Protein AF-A0A7W0VY76-F1 (afdb_monomer)

Foldseek 3Di:
DPQLLVVLLVVVLVLLVVLLVLQQAFQFFFDFPNRGPFTDGLCCLQVLNQTDDVLVVVVVVVVVVVVPPPPPDDDDDDDPDPDPNVVVVVLRDGNPNDVLSVVLSVLSVVLSVLSNDSDLVSLVSNLVSLVVSVVSLVVVCVVVVVVVVVSVVVVCVVVVPDDPDPSPRPRVRNCSSVSSNVSSVVSNVSSVVSNPDDPPPPPPPDPPDPPDDDDDD

Structure (mmCIF, N/CA/C/O backbone):
data_AF-A0A7W0VY76-F1
#
_entry.id   AF-A0A7W0VY76-F1
#
loop_
_atom_site.group_PDB
_atom_site.id
_atom_site.type_symbol
_atom_site.label_atom_id
_atom_site.label_alt_id
_atom_site.label_comp_id
_atom_site.label_asym_id
_atom_site.label_entity_id
_atom_site.label_seq_id
_atom_site.pdbx_PDB_ins_code
_atom_site.Cartn_x
_atom_site.Cartn_y
_atom_site.Cartn_z
_atom_site.occupancy
_atom_site.B_iso_or_equiv
_atom_site.auth_seq_id
_atom_site.auth_comp_id
_atom_site.auth_asym_id
_atom_site.auth_atom_id
_atom_site.pdbx_PDB_model_num
ATOM 1 N N . MET A 1 1 ? -21.154 14.130 22.974 1.00 51.06 1 MET A N 1
ATOM 2 C CA . MET A 1 1 ? -19.875 13.976 22.244 1.00 51.06 1 MET A CA 1
ATOM 3 C C . MET A 1 1 ? -19.826 12.573 21.661 1.00 51.06 1 MET A C 1
ATOM 5 O O . MET A 1 1 ? -19.990 11.621 22.413 1.00 51.06 1 MET A O 1
ATOM 9 N N . ALA A 1 2 ? -19.689 12.414 20.343 1.00 56.78 2 ALA A N 1
ATOM 10 C CA . ALA A 1 2 ? -19.542 11.078 19.766 1.00 56.78 2 ALA A CA 1
ATOM 11 C C . ALA A 1 2 ? -18.239 10.449 20.285 1.00 56.78 2 ALA A C 1
ATOM 13 O O . ALA A 1 2 ? -17.185 11.079 20.212 1.00 56.78 2 ALA A O 1
ATOM 14 N N . SER A 1 3 ? -18.313 9.229 20.825 1.00 75.56 3 SER A N 1
ATOM 15 C CA . SER A 1 3 ? -17.123 8.480 21.241 1.00 75.56 3 SER A CA 1
ATOM 16 C C . SER A 1 3 ? -16.139 8.415 20.068 1.00 75.56 3 SER A C 1
ATOM 18 O O . SER A 1 3 ? -16.520 8.019 18.962 1.00 75.56 3 SER A O 1
ATOM 20 N N . LYS A 1 4 ? -14.879 8.809 20.286 1.00 78.88 4 LYS A N 1
ATOM 21 C CA . LYS A 1 4 ? -13.835 8.816 19.245 1.00 78.88 4 LYS A CA 1
ATOM 22 C C . LYS A 1 4 ? -13.648 7.429 18.621 1.00 78.88 4 LYS A C 1
ATOM 24 O O . LYS A 1 4 ? -13.365 7.339 17.430 1.00 78.88 4 LYS A O 1
ATOM 29 N N . ARG A 1 5 ? -13.941 6.353 19.365 1.00 75.81 5 ARG A N 1
ATOM 30 C CA . ARG A 1 5 ? -14.020 4.978 18.838 1.00 75.81 5 ARG A CA 1
ATOM 31 C C . ARG A 1 5 ? -15.075 4.820 17.739 1.00 75.81 5 ARG A C 1
ATOM 33 O O . ARG A 1 5 ? -14.790 4.212 16.713 1.00 75.81 5 ARG A O 1
ATOM 40 N N . LYS A 1 6 ? -16.273 5.397 17.904 1.00 82.62 6 LYS A N 1
ATOM 41 C CA . LYS A 1 6 ? -17.328 5.373 16.870 1.00 82.62 6 LYS A CA 1
ATOM 42 C C . LYS A 1 6 ? -16.922 6.179 15.633 1.00 82.62 6 LYS A C 1
ATOM 44 O O . LYS A 1 6 ? -17.224 5.758 14.519 1.00 82.62 6 LYS A O 1
ATOM 49 N N . ALA A 1 7 ? -16.233 7.308 15.818 1.00 85.62 7 ALA A N 1
ATOM 50 C CA . ALA A 1 7 ? -15.700 8.095 14.705 1.00 85.62 7 ALA A CA 1
ATOM 51 C C . ALA A 1 7 ? -14.635 7.305 13.928 1.00 85.62 7 ALA A C 1
ATOM 53 O O . ALA A 1 7 ? -14.736 7.188 12.708 1.00 85.62 7 ALA A O 1
ATOM 54 N N . TRP A 1 8 ? -13.689 6.678 14.636 1.00 84.94 8 TRP A N 1
ATOM 55 C CA . TRP A 1 8 ? -12.674 5.808 14.041 1.00 84.94 8 TRP A CA 1
ATOM 56 C C . TRP A 1 8 ? -13.286 4.631 13.282 1.00 84.94 8 TRP A C 1
ATOM 58 O O . TRP A 1 8 ? -12.920 4.386 12.143 1.00 84.94 8 TRP A O 1
ATOM 68 N N . GLN A 1 9 ? -14.276 3.942 13.851 1.00 84.75 9 GLN A N 1
ATOM 69 C CA . GLN A 1 9 ? -14.932 2.816 13.176 1.00 84.75 9 GLN A CA 1
ATOM 70 C C . GLN A 1 9 ? -15.617 3.205 11.861 1.00 84.75 9 GLN A C 1
ATOM 72 O O . GLN A 1 9 ? -15.751 2.364 10.975 1.00 84.75 9 GLN A O 1
ATOM 77 N N . ARG A 1 10 ? -16.072 4.457 11.726 1.00 88.00 10 ARG A N 1
ATOM 78 C CA . ARG A 1 10 ? -16.608 4.960 10.457 1.00 88.00 10 ARG A CA 1
ATOM 79 C C . ARG A 1 10 ? -15.477 5.333 9.503 1.00 88.00 10 ARG A C 1
ATOM 81 O O . ARG A 1 10 ? -15.468 4.843 8.383 1.00 88.00 10 ARG A O 1
ATOM 88 N N . LEU A 1 11 ? -14.520 6.146 9.952 1.00 89.69 11 LEU A N 1
ATOM 89 C CA . LEU A 1 11 ? -13.428 6.662 9.114 1.00 89.69 11 LEU A CA 1
ATOM 90 C C . LEU A 1 11 ? -12.422 5.591 8.676 1.00 89.69 11 LEU A C 1
ATOM 92 O O . LEU A 1 11 ? -12.011 5.583 7.521 1.00 89.69 11 LEU A O 1
ATOM 96 N N . GLY A 1 12 ? -12.064 4.658 9.556 1.00 86.62 12 GLY A N 1
ATOM 97 C CA . GLY A 1 12 ? -11.085 3.605 9.280 1.00 86.62 12 GLY A CA 1
ATOM 98 C C . GLY A 1 12 ? -11.486 2.697 8.115 1.00 86.62 12 GLY A C 1
ATOM 99 O O . GLY A 1 12 ? -10.627 2.244 7.362 1.00 86.62 12 GLY A O 1
ATOM 100 N N . ARG A 1 13 ? -12.791 2.493 7.894 1.00 90.50 13 ARG A N 1
ATOM 101 C CA . ARG A 1 13 ? -13.306 1.734 6.740 1.00 90.50 13 ARG A CA 1
ATOM 102 C C . ARG A 1 13 ? -13.067 2.462 5.420 1.00 90.50 13 ARG A C 1
ATOM 104 O O . ARG A 1 13 ? -12.674 1.836 4.444 1.00 90.50 13 ARG A O 1
ATOM 111 N N . TYR A 1 14 ? -13.261 3.780 5.400 1.00 93.19 14 TYR A N 1
ATOM 112 C CA . TYR A 1 14 ? -12.997 4.586 4.210 1.00 93.19 14 TYR A CA 1
ATOM 113 C C . TYR A 1 14 ? -11.501 4.666 3.922 1.00 93.19 14 TYR A C 1
ATOM 115 O O . TYR A 1 14 ? -11.095 4.447 2.787 1.00 93.19 14 TYR A O 1
ATOM 123 N N . PHE A 1 15 ? -10.667 4.895 4.941 1.00 91.06 15 PHE A N 1
ATOM 124 C CA . PHE A 1 15 ? -9.217 4.945 4.742 1.00 91.06 15 PHE A CA 1
ATOM 125 C C . PHE A 1 15 ? -8.645 3.618 4.251 1.00 91.06 15 PHE A C 1
ATOM 127 O O . PHE A 1 15 ? -7.838 3.615 3.331 1.00 91.06 15 PHE A O 1
ATOM 134 N N . SER A 1 16 ? -9.083 2.489 4.810 1.00 89.19 16 SER A N 1
ATOM 135 C CA . SER A 1 16 ? -8.627 1.175 4.342 1.00 89.19 16 SER A CA 1
ATOM 136 C C . SER A 1 16 ? -9.079 0.874 2.906 1.00 89.19 16 SER A C 1
ATOM 138 O O . SER A 1 16 ? -8.283 0.357 2.126 1.00 89.19 16 SER A O 1
ATOM 140 N N . ALA A 1 17 ? -10.295 1.272 2.510 1.00 92.56 17 ALA A N 1
ATOM 141 C CA . ALA A 1 17 ? -10.734 1.191 1.113 1.00 92.56 17 ALA A CA 1
ATOM 142 C C . ALA A 1 17 ? -9.893 2.084 0.181 1.00 92.56 17 ALA A C 1
ATOM 144 O O . ALA A 1 17 ? -9.513 1.655 -0.906 1.00 92.56 17 ALA A O 1
ATOM 145 N N . ILE A 1 18 ? -9.558 3.303 0.620 1.00 92.62 18 ILE A N 1
ATOM 146 C CA . ILE A 1 18 ? -8.688 4.218 -0.130 1.00 92.62 18 ILE A CA 1
ATOM 147 C C . ILE A 1 18 ? -7.285 3.625 -0.283 1.00 92.62 18 ILE A C 1
ATOM 149 O O . ILE A 1 18 ? -6.724 3.722 -1.364 1.00 92.62 18 ILE A O 1
ATOM 153 N N . VAL A 1 19 ? -6.726 2.977 0.745 1.00 91.00 19 VAL A N 1
ATOM 154 C CA . VAL A 1 19 ? -5.416 2.305 0.648 1.00 91.00 19 VAL A CA 1
ATOM 155 C C . VAL A 1 19 ? -5.447 1.177 -0.384 1.00 91.00 19 VAL A C 1
ATOM 157 O O . VAL A 1 19 ? -4.508 1.063 -1.167 1.00 91.00 19 VAL A O 1
ATOM 160 N N . ILE A 1 20 ? -6.525 0.383 -0.434 1.00 92.00 20 ILE A N 1
ATOM 161 C CA . ILE A 1 20 ? -6.699 -0.635 -1.483 1.00 92.00 20 ILE A CA 1
ATOM 162 C C . ILE A 1 20 ? -6.720 0.027 -2.860 1.00 92.00 20 ILE A C 1
ATOM 164 O O . ILE A 1 20 ? -5.950 -0.365 -3.727 1.00 92.00 20 ILE A O 1
ATOM 168 N N . ALA A 1 21 ? -7.560 1.044 -3.064 1.00 92.12 21 ALA A N 1
ATOM 169 C CA . ALA A 1 21 ? -7.641 1.743 -4.345 1.00 92.12 21 ALA A CA 1
ATOM 170 C C . ALA A 1 21 ? -6.293 2.373 -4.739 1.00 92.12 21 ALA A C 1
ATOM 172 O O . ALA A 1 21 ? -5.881 2.292 -5.892 1.00 92.12 21 ALA A O 1
ATOM 173 N N . ALA A 1 22 ? -5.570 2.933 -3.767 1.00 89.44 22 ALA A N 1
ATOM 174 C CA . ALA A 1 22 ? -4.254 3.523 -3.961 1.00 89.44 22 ALA A CA 1
ATOM 175 C C . ALA A 1 22 ? -3.184 2.496 -4.345 1.00 89.44 22 ALA A C 1
ATOM 177 O O . ALA A 1 22 ? -2.242 2.848 -5.044 1.00 89.44 22 ALA A O 1
ATOM 178 N N . PHE A 1 23 ? -3.337 1.235 -3.936 1.00 88.44 23 PHE A N 1
ATOM 179 C CA . PHE A 1 23 ? -2.458 0.153 -4.375 1.00 88.44 23 PHE A CA 1
ATOM 180 C C . PHE A 1 23 ? -2.619 -0.167 -5.869 1.00 88.44 23 PHE A C 1
ATOM 182 O O . PHE A 1 23 ? -1.697 -0.652 -6.514 1.00 88.44 23 PHE A O 1
ATOM 189 N N . PHE A 1 24 ? -3.777 0.126 -6.453 1.00 88.56 24 PHE A N 1
ATOM 190 C CA . PHE A 1 24 ? -3.988 -0.036 -7.891 1.00 88.56 24 PHE A CA 1
ATOM 191 C C . PHE A 1 24 ? -3.541 1.182 -8.706 1.00 88.56 24 PHE A C 1
ATOM 193 O O . PHE A 1 24 ? -3.500 1.106 -9.931 1.00 88.56 24 PHE A O 1
ATOM 200 N N . LEU A 1 25 ? -3.184 2.292 -8.052 1.00 87.94 25 LEU A N 1
ATOM 201 C CA . LEU A 1 25 ? -2.630 3.458 -8.732 1.00 87.94 25 LEU A CA 1
ATOM 202 C C . LEU A 1 25 ? -1.173 3.203 -9.168 1.00 87.94 25 LEU A C 1
ATOM 204 O O . LEU A 1 25 ? -0.497 2.337 -8.603 1.00 87.94 25 LEU A O 1
ATOM 208 N N . PRO A 1 26 ? -0.665 3.969 -10.150 1.00 80.50 26 PRO A N 1
ATOM 209 C CA . PRO A 1 26 ? 0.735 3.906 -10.553 1.00 80.50 26 PRO A CA 1
ATOM 210 C C . PRO A 1 26 ? 1.654 4.166 -9.352 1.00 80.50 26 PRO A C 1
ATOM 212 O O . PRO A 1 26 ? 1.548 5.195 -8.674 1.00 80.50 26 PRO A O 1
ATOM 215 N N . PHE A 1 27 ? 2.543 3.213 -9.063 1.00 77.88 27 PHE A N 1
ATOM 216 C CA . PHE A 1 27 ? 3.546 3.351 -8.001 1.00 77.88 27 PHE A CA 1
ATOM 217 C C . PHE A 1 27 ? 4.832 3.971 -8.532 1.00 77.88 27 PHE A C 1
ATOM 219 O O . PHE A 1 27 ? 5.453 4.800 -7.861 1.00 77.88 27 PHE A O 1
ATOM 226 N N . PHE A 1 28 ? 5.218 3.562 -9.739 1.00 74.31 28 PHE A N 1
ATOM 227 C CA . PHE A 1 28 ? 6.425 4.000 -10.416 1.00 74.31 28 PHE A CA 1
ATOM 228 C C . PHE A 1 28 ? 6.057 4.422 -11.834 1.00 74.31 28 PHE A C 1
ATOM 230 O O . PHE A 1 28 ? 5.483 3.637 -12.585 1.00 74.31 28 PHE A O 1
ATOM 237 N N . GLY A 1 29 ? 6.392 5.663 -12.173 1.00 67.44 29 GLY A N 1
ATOM 238 C CA . GLY A 1 29 ? 6.352 6.179 -13.534 1.00 67.44 29 GLY A CA 1
ATOM 239 C C . GLY A 1 29 ? 7.748 6.658 -13.900 1.00 67.44 29 GLY A C 1
ATOM 240 O O . GLY A 1 29 ? 8.369 7.378 -13.111 1.00 67.44 29 GLY A O 1
ATOM 241 N N . VAL A 1 30 ? 8.252 6.223 -15.051 1.00 66.62 30 VAL A N 1
ATOM 242 C CA . VAL A 1 30 ? 9.424 6.835 -15.684 1.00 66.62 30 VAL A CA 1
ATOM 243 C C . VAL A 1 30 ? 8.904 7.698 -16.823 1.00 66.62 30 VAL A C 1
ATOM 245 O O . VAL A 1 30 ? 8.312 7.185 -17.775 1.00 66.62 30 VAL A O 1
ATOM 248 N N . SER A 1 31 ? 9.114 9.007 -16.708 1.00 65.94 31 SER A N 1
ATOM 249 C CA . SER A 1 31 ? 8.825 9.949 -17.785 1.00 65.94 31 SER A CA 1
ATOM 250 C C . SER A 1 31 ? 10.120 10.391 -18.447 1.00 65.94 31 SER A C 1
ATOM 252 O O . SER A 1 31 ? 11.050 10.812 -17.762 1.00 65.94 31 SER A O 1
ATOM 254 N N . CYS A 1 32 ? 10.151 10.334 -19.775 1.00 64.94 32 CYS A N 1
ATOM 255 C CA . CYS A 1 32 ? 11.187 10.952 -20.595 1.00 64.94 32 CYS A CA 1
ATOM 256 C C . CYS A 1 32 ? 10.552 12.170 -21.271 1.00 64.94 32 CYS A C 1
ATOM 258 O O . CYS A 1 32 ? 9.510 12.039 -21.908 1.00 64.94 32 CYS A O 1
ATOM 260 N N . GLU A 1 33 ? 11.135 13.358 -21.094 1.00 70.19 33 GLU A N 1
ATOM 261 C CA . GLU A 1 33 ? 10.686 14.596 -21.763 1.00 70.19 33 GLU A CA 1
ATOM 262 C C . GLU A 1 33 ? 9.188 14.929 -21.575 1.00 70.19 33 GLU A C 1
ATOM 264 O O . GLU A 1 33 ? 8.542 15.515 -22.439 1.00 70.19 33 GLU A O 1
ATOM 269 N N . GLY A 1 34 ? 8.611 14.560 -20.427 1.00 66.94 34 GLY A N 1
ATOM 270 C CA . GLY A 1 34 ? 7.202 14.826 -20.118 1.00 66.94 34 GLY A CA 1
ATOM 271 C C . GLY A 1 34 ? 6.200 13.840 -20.730 1.00 66.94 34 GLY A C 1
ATOM 272 O O . GLY A 1 34 ? 5.008 13.973 -20.464 1.00 66.94 34 GLY A O 1
ATOM 273 N N . MET A 1 35 ? 6.657 12.826 -21.474 1.00 63.53 35 MET A N 1
ATOM 274 C CA . MET A 1 35 ? 5.836 11.676 -21.860 1.00 63.53 35 MET A CA 1
ATOM 275 C C . MET A 1 35 ? 6.070 10.522 -20.885 1.00 63.53 35 MET A C 1
ATOM 277 O O . MET A 1 35 ? 7.208 10.135 -20.620 1.00 63.53 35 MET A O 1
ATOM 281 N N . GLU A 1 36 ? 4.989 9.990 -20.321 1.00 64.12 36 GLU A N 1
ATOM 282 C CA . GLU A 1 36 ? 5.023 8.849 -19.407 1.00 64.12 36 GLU A CA 1
ATOM 283 C C . GLU A 1 36 ? 5.249 7.566 -20.223 1.00 64.12 36 GLU A C 1
ATOM 285 O O . GLU A 1 36 ? 4.374 7.118 -20.963 1.00 64.12 36 GLU A O 1
ATOM 290 N N . VAL A 1 37 ? 6.469 7.027 -20.158 1.00 66.38 37 VAL A N 1
ATOM 291 C CA . VAL A 1 37 ? 6.935 5.952 -21.052 1.00 66.38 37 VAL A CA 1
ATOM 292 C C . VAL A 1 37 ? 6.538 4.587 -20.492 1.00 66.38 37 VAL A C 1
ATOM 294 O O . VAL A 1 37 ? 6.101 3.711 -21.236 1.00 66.38 37 VAL A O 1
ATOM 297 N N . VAL A 1 38 ? 6.651 4.413 -19.170 1.00 70.31 38 VAL A N 1
ATOM 298 C CA . VAL A 1 38 ? 6.282 3.172 -18.479 1.00 70.31 38 VAL A CA 1
ATOM 299 C C . VAL A 1 38 ? 5.671 3.497 -17.124 1.00 70.31 38 VAL A C 1
ATOM 301 O O . VAL A 1 38 ? 6.327 4.098 -16.268 1.00 70.31 38 VAL A O 1
ATOM 304 N N . THR A 1 39 ? 4.439 3.037 -16.913 1.00 74.31 39 THR A N 1
ATOM 305 C CA . THR A 1 39 ? 3.804 2.993 -15.596 1.00 74.31 39 THR A CA 1
ATOM 306 C C . THR A 1 39 ? 3.756 1.569 -15.093 1.00 74.31 39 THR A C 1
ATOM 308 O O . THR A 1 39 ? 3.246 0.684 -15.777 1.00 74.31 39 THR A O 1
ATOM 311 N N . VAL A 1 40 ? 4.244 1.353 -13.877 1.00 79.31 40 VAL A N 1
ATOM 312 C CA . VAL A 1 40 ? 4.080 0.083 -13.174 1.00 79.31 40 VAL A CA 1
ATOM 313 C C . VAL A 1 40 ? 3.065 0.296 -12.058 1.00 79.31 40 VAL A C 1
ATOM 315 O 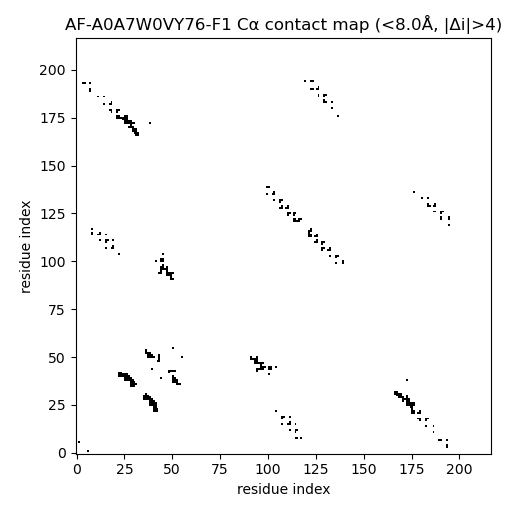O . VAL A 1 40 ? 3.319 1.022 -11.087 1.00 79.31 40 VAL A O 1
ATOM 318 N N . SER A 1 41 ? 1.889 -0.312 -12.217 1.00 84.88 41 SER A N 1
ATOM 319 C CA . SER A 1 41 ? 0.867 -0.348 -11.171 1.00 84.88 41 SER A CA 1
ATOM 320 C C . SER A 1 41 ? 1.075 -1.548 -10.243 1.00 84.88 41 SER A C 1
ATOM 322 O O . SER A 1 41 ? 1.711 -2.543 -10.604 1.00 84.88 41 SER A O 1
ATOM 324 N N . GLY A 1 42 ? 0.499 -1.495 -9.038 1.00 81.75 42 GLY A N 1
ATOM 325 C CA . GLY A 1 42 ? 0.543 -2.633 -8.115 1.00 81.75 42 GLY A CA 1
ATOM 326 C C . GLY A 1 42 ? -0.160 -3.873 -8.674 1.00 81.75 42 GLY A C 1
ATOM 327 O O . GLY A 1 42 ? 0.247 -4.994 -8.373 1.00 81.75 42 GLY A O 1
ATOM 328 N N . ALA A 1 43 ? -1.172 -3.691 -9.531 1.00 85.69 43 ALA A N 1
ATOM 329 C CA . ALA A 1 43 ? -1.819 -4.798 -10.233 1.00 85.69 43 ALA A CA 1
ATOM 330 C C . ALA A 1 43 ? -0.870 -5.498 -11.207 1.00 85.69 43 ALA A C 1
ATOM 332 O O . ALA A 1 43 ? -0.850 -6.728 -11.231 1.00 85.69 43 ALA A O 1
ATOM 333 N N . ASP A 1 44 ? -0.070 -4.743 -11.961 1.00 83.44 44 ASP A N 1
ATOM 334 C CA . ASP A 1 44 ? 0.866 -5.319 -12.934 1.00 83.44 44 ASP A CA 1
ATOM 335 C C . ASP A 1 44 ? 1.919 -6.176 -12.228 1.00 83.44 44 ASP A C 1
ATOM 337 O O . ASP A 1 44 ? 2.186 -7.306 -12.639 1.00 83.44 44 ASP A O 1
ATOM 341 N N . MET A 1 45 ? 2.427 -5.688 -11.092 1.00 84.62 45 MET A N 1
ATOM 342 C CA . MET A 1 45 ? 3.413 -6.395 -10.268 1.00 84.62 45 MET A CA 1
ATOM 343 C C . MET A 1 45 ? 2.869 -7.682 -9.639 1.00 84.62 45 MET A C 1
ATOM 345 O O . MET A 1 45 ? 3.610 -8.650 -9.463 1.00 84.62 45 MET A O 1
ATOM 349 N N . VAL A 1 46 ? 1.579 -7.704 -9.292 1.00 86.69 46 VAL A N 1
ATOM 350 C CA . VAL A 1 46 ? 0.915 -8.884 -8.716 1.00 86.69 46 VAL A CA 1
ATOM 351 C C . VAL A 1 46 ? 0.528 -9.887 -9.803 1.00 86.69 46 VAL A C 1
ATOM 353 O O . VAL A 1 46 ? 0.728 -11.090 -9.634 1.00 86.69 46 VAL A O 1
ATOM 356 N N . GLY A 1 47 ? -0.031 -9.409 -10.915 1.00 83.62 47 GLY A N 1
ATOM 357 C CA . GLY A 1 47 ? -0.473 -10.253 -12.025 1.00 83.62 47 GLY A CA 1
ATOM 358 C C . GLY A 1 47 ? 0.687 -10.846 -12.825 1.00 83.62 47 GLY A C 1
ATOM 359 O O . GLY A 1 47 ? 0.553 -11.937 -13.390 1.00 83.62 47 GLY A O 1
ATOM 360 N N . GLY A 1 48 ? 1.837 -10.165 -12.840 1.00 75.06 48 GLY A N 1
ATOM 361 C CA . GLY A 1 48 ? 2.896 -10.418 -13.816 1.00 75.06 48 GLY A CA 1
ATOM 362 C C . GLY A 1 48 ? 2.439 -10.050 -15.228 1.00 75.06 48 GLY A C 1
ATOM 363 O O . GLY A 1 48 ? 2.800 -10.724 -16.189 1.00 75.06 48 GLY A O 1
ATOM 364 N N . CYS A 1 49 ? 1.560 -9.051 -15.350 1.00 68.94 49 CYS A N 1
ATOM 365 C CA . CYS A 1 49 ? 1.108 -8.562 -16.648 1.00 68.94 49 CYS A CA 1
ATOM 366 C C . CYS A 1 49 ? 2.205 -7.692 -17.274 1.00 68.94 49 CYS A C 1
ATOM 368 O O . CYS A 1 49 ? 2.925 -6.989 -16.564 1.00 68.94 49 CYS A O 1
ATOM 370 N N . LYS A 1 50 ? 2.315 -7.711 -18.612 1.00 64.75 50 LYS A N 1
ATOM 371 C CA . LYS A 1 50 ? 3.128 -6.724 -19.341 1.00 64.75 50 LYS A CA 1
ATOM 372 C C . LYS A 1 50 ? 2.657 -5.318 -18.923 1.00 64.75 50 LYS A C 1
ATOM 374 O O . LYS A 1 50 ? 1.445 -5.094 -18.972 1.00 64.75 50 LYS A O 1
ATOM 379 N N . PRO A 1 51 ? 3.563 -4.408 -18.518 1.00 64.50 51 PRO A N 1
ATOM 380 C CA . PRO A 1 51 ? 3.192 -3.065 -18.084 1.00 64.50 51 PRO A CA 1
ATOM 381 C C . PRO A 1 51 ? 2.355 -2.389 -19.173 1.00 64.50 51 PRO A C 1
ATOM 383 O O . PRO A 1 51 ? 2.745 -2.354 -20.342 1.00 64.50 51 PRO A O 1
ATOM 386 N N . GLY A 1 52 ? 1.164 -1.928 -18.793 1.00 57.84 52 GLY A N 1
ATOM 387 C CA . GLY A 1 52 ? 0.282 -1.192 -19.688 1.00 57.84 52 GLY A CA 1
ATOM 388 C C . GLY A 1 52 ? 0.875 0.174 -20.029 1.00 57.84 52 GLY A C 1
ATOM 389 O O . GLY A 1 52 ? 1.565 0.787 -19.217 1.00 57.84 52 GLY A O 1
ATOM 390 N N . GLY A 1 53 ? 0.616 0.650 -21.243 1.00 64.56 53 GLY A N 1
ATOM 391 C CA . GL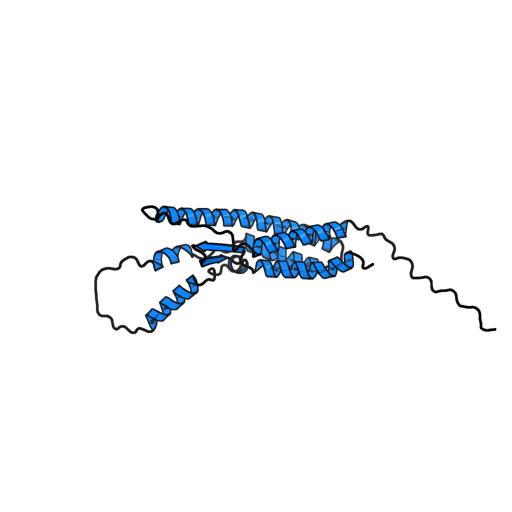Y A 1 53 ? 1.078 1.957 -21.703 1.00 64.56 53 GLY A CA 1
ATOM 392 C C . GLY A 1 53 ? 1.025 2.078 -23.220 1.00 64.56 53 GLY A C 1
ATOM 393 O O . GLY A 1 53 ? 0.910 1.067 -23.925 1.00 64.56 53 GLY A O 1
ATOM 394 N N . MET A 1 54 ? 1.151 3.314 -23.716 1.00 59.28 54 MET A N 1
ATOM 395 C CA . MET A 1 54 ? 1.084 3.633 -25.149 1.00 59.28 54 MET A CA 1
ATOM 396 C C . MET A 1 54 ? 2.061 2.807 -25.994 1.00 59.28 54 MET A C 1
ATOM 398 O O . MET A 1 54 ? 1.774 2.543 -27.152 1.00 59.28 54 MET A O 1
ATOM 402 N N . ILE A 1 55 ? 3.173 2.332 -25.425 1.00 65.12 55 ILE A N 1
ATOM 403 C CA . ILE A 1 55 ? 4.144 1.477 -26.127 1.00 65.12 55 ILE A CA 1
ATOM 404 C C . ILE A 1 55 ? 3.528 0.131 -26.515 1.00 65.12 55 ILE A C 1
ATOM 406 O O . ILE A 1 55 ? 3.645 -0.298 -27.658 1.00 65.12 55 ILE A O 1
ATOM 410 N N . SER A 1 56 ? 2.810 -0.517 -25.594 1.00 68.12 56 SER A N 1
ATOM 411 C CA . SER A 1 56 ? 2.139 -1.792 -25.883 1.00 68.12 56 SER A CA 1
ATOM 412 C C . SER A 1 56 ? 0.992 -1.635 -26.891 1.00 68.12 56 SER A C 1
ATOM 414 O O . SER A 1 56 ? 0.647 -2.577 -27.609 1.00 68.12 56 SER A O 1
ATOM 416 N N . GLU A 1 57 ? 0.395 -0.440 -26.950 1.00 70.81 57 GLU A N 1
ATOM 417 C CA . GLU A 1 57 ? -0.654 -0.098 -27.908 1.00 70.81 57 GLU A CA 1
ATOM 418 C C . GLU A 1 57 ? -0.076 0.254 -29.282 1.00 70.81 57 GLU A C 1
ATOM 420 O O . GLU A 1 57 ? -0.634 -0.183 -30.288 1.00 70.81 57 GLU A O 1
ATOM 425 N N . MET A 1 58 ? 1.064 0.951 -29.333 1.00 70.00 58 MET A N 1
ATOM 426 C CA . MET A 1 58 ? 1.805 1.235 -30.563 1.00 70.00 58 MET A CA 1
ATOM 427 C C . MET A 1 58 ? 2.349 -0.047 -31.194 1.00 70.00 58 MET A C 1
ATOM 429 O O . MET A 1 58 ? 2.146 -0.248 -32.386 1.00 70.00 58 MET A O 1
ATOM 433 N N . GLU A 1 59 ? 2.915 -0.971 -30.410 1.00 71.06 59 GLU A N 1
ATOM 434 C CA . GLU A 1 59 ? 3.374 -2.279 -30.911 1.00 71.06 59 GLU A CA 1
ATOM 435 C C . GLU A 1 59 ? 2.205 -3.079 -31.527 1.00 71.06 59 GLU A C 1
ATOM 437 O O . GLU A 1 59 ? 2.317 -3.679 -32.600 1.00 71.06 59 GLU A O 1
ATOM 442 N N . LYS A 1 60 ? 1.021 -3.028 -30.896 1.00 70.88 60 LYS A N 1
ATOM 443 C CA . LYS A 1 60 ? -0.201 -3.643 -31.442 1.00 70.88 60 LYS A CA 1
ATOM 444 C C . LYS A 1 60 ? -0.749 -2.918 -32.674 1.00 70.88 60 LYS A C 1
ATOM 446 O O . LYS A 1 60 ? -1.325 -3.583 -33.538 1.00 70.88 60 LYS A O 1
ATOM 451 N N . GLN A 1 61 ? -0.627 -1.592 -32.755 1.00 73.94 61 GLN A N 1
ATOM 452 C CA . GLN A 1 61 ? -1.060 -0.818 -33.921 1.00 73.94 61 GLN A CA 1
ATOM 453 C C . GLN A 1 61 ? -0.135 -1.034 -35.117 1.00 73.94 61 GLN A C 1
ATOM 455 O O . GLN A 1 61 ? -0.632 -1.252 -36.221 1.00 73.94 61 GLN A O 1
ATOM 460 N N . GLU A 1 62 ? 1.179 -1.069 -34.909 1.00 70.75 62 GLU A N 1
ATOM 461 C CA . GLU A 1 62 ? 2.164 -1.312 -35.964 1.00 70.75 62 GLU A CA 1
ATOM 462 C C . GLU A 1 62 ? 1.986 -2.713 -36.575 1.00 70.75 62 GLU A C 1
ATOM 464 O O . GLU A 1 62 ? 1.942 -2.871 -37.798 1.00 70.75 62 GLU A O 1
ATOM 469 N N . GLY A 1 63 ? 1.724 -3.723 -35.737 1.00 67.69 63 GLY A N 1
ATOM 470 C CA . GLY A 1 63 ? 1.406 -5.078 -36.196 1.00 67.69 63 GLY A CA 1
ATOM 471 C C . GLY A 1 63 ? 0.095 -5.198 -36.990 1.00 67.69 63 GLY A C 1
ATOM 472 O O . GLY A 1 63 ? -0.043 -6.120 -37.796 1.00 67.69 63 GLY A O 1
ATOM 473 N N . ARG A 1 64 ? -0.873 -4.288 -36.798 1.00 68.25 64 ARG A N 1
ATOM 474 C CA . ARG A 1 64 ? -2.109 -4.242 -37.605 1.00 68.25 64 ARG A CA 1
ATOM 475 C C . ARG A 1 64 ? -1.932 -3.447 -38.891 1.00 68.25 64 ARG A C 1
ATOM 477 O O . ARG A 1 64 ? -2.382 -3.915 -39.930 1.00 68.25 64 ARG A O 1
ATOM 484 N N . ALA A 1 65 ? -1.229 -2.317 -38.844 1.00 65.50 65 ALA A N 1
ATOM 485 C CA . ALA A 1 65 ? -0.945 -1.511 -40.029 1.00 65.50 65 ALA A CA 1
ATOM 486 C C . ALA A 1 65 ? -0.182 -2.315 -41.097 1.00 65.50 65 ALA A C 1
ATOM 488 O O . ALA A 1 65 ? -0.487 -2.204 -42.279 1.00 65.50 65 ALA A O 1
ATOM 489 N N . ARG A 1 66 ? 0.733 -3.209 -40.691 1.00 60.69 66 ARG A N 1
ATOM 490 C CA . ARG A 1 66 ? 1.425 -4.127 -41.616 1.00 60.69 66 ARG A CA 1
ATOM 491 C C . ARG A 1 66 ? 0.544 -5.230 -42.208 1.00 60.69 66 ARG A C 1
ATOM 493 O O . ARG A 1 66 ? 0.940 -5.836 -43.194 1.00 60.69 66 ARG A O 1
ATOM 500 N N . ARG A 1 67 ? -0.602 -5.543 -41.596 1.00 61.09 67 ARG A N 1
ATOM 501 C CA . ARG A 1 67 ? -1.449 -6.674 -42.008 1.00 61.09 67 ARG A CA 1
ATOM 502 C C . ARG A 1 67 ? -2.501 -6.290 -43.048 1.00 61.09 67 ARG A C 1
ATOM 504 O O . ARG A 1 67 ? -2.924 -7.161 -43.798 1.00 61.09 67 ARG A O 1
ATOM 511 N N . ASP A 1 68 ? -2.881 -5.014 -43.100 1.00 62.09 68 ASP A N 1
ATOM 512 C CA . ASP A 1 68 ? -3.883 -4.507 -44.047 1.00 62.09 68 ASP A CA 1
ATOM 513 C C . ASP A 1 68 ? -3.269 -3.940 -45.337 1.00 62.09 68 ASP A C 1
ATOM 515 O O . ASP A 1 68 ? -3.971 -3.783 -46.336 1.00 62.09 68 ASP A O 1
ATOM 519 N N . VAL A 1 69 ? -1.954 -3.697 -45.373 1.00 61.69 69 VAL A N 1
ATOM 520 C CA . VAL A 1 69 ? -1.251 -3.453 -46.636 1.00 61.69 69 VAL A CA 1
ATOM 521 C C . VAL A 1 69 ? -0.827 -4.805 -47.203 1.00 61.69 69 VAL A C 1
ATOM 523 O O . VAL A 1 69 ? 0.275 -5.289 -46.954 1.00 61.69 69 VAL A O 1
ATOM 526 N N . GLY A 1 70 ? -1.735 -5.439 -47.946 1.00 58.16 70 GLY A N 1
ATOM 527 C CA . GLY A 1 70 ? -1.407 -6.544 -48.842 1.00 58.16 70 GLY A CA 1
ATOM 528 C C . GLY A 1 70 ? -0.465 -6.051 -49.937 1.00 58.16 70 GLY A C 1
ATOM 529 O O . GLY A 1 70 ? -0.908 -5.713 -51.029 1.00 58.16 70 GLY A O 1
ATOM 530 N N . VAL A 1 71 ? 0.825 -5.939 -49.622 1.00 58.56 71 VAL A N 1
ATOM 531 C CA . VAL A 1 71 ? 1.870 -5.792 -50.629 1.00 58.56 71 VAL A CA 1
ATOM 532 C C . VAL A 1 71 ? 2.282 -7.201 -51.018 1.00 58.56 71 VAL A C 1
ATOM 534 O O . VAL A 1 71 ? 2.975 -7.890 -50.270 1.00 58.56 71 VAL A O 1
ATOM 537 N N . ASP A 1 72 ? 1.821 -7.636 -52.185 1.00 59.75 72 ASP A N 1
ATOM 538 C CA . ASP A 1 72 ? 2.491 -8.668 -52.966 1.00 59.75 72 ASP A CA 1
ATOM 539 C C . ASP A 1 72 ? 3.903 -8.146 -53.295 1.00 59.75 72 ASP A C 1
ATOM 541 O O . ASP A 1 72 ? 4.104 -7.490 -54.317 1.00 59.75 72 ASP A O 1
ATOM 545 N N . GLU A 1 73 ? 4.870 -8.329 -52.388 1.00 56.06 73 GLU A N 1
ATOM 546 C CA . GLU A 1 73 ? 6.237 -7.840 -52.590 1.00 56.06 73 GLU A CA 1
ATOM 547 C C . GLU A 1 73 ? 7.144 -8.955 -53.152 1.00 56.06 73 GLU A C 1
ATOM 549 O O . GLU A 1 73 ? 7.306 -10.000 -52.512 1.00 56.06 73 GLU A O 1
ATOM 554 N N . PRO A 1 74 ? 7.720 -8.762 -54.355 1.00 61.62 74 PRO A N 1
ATOM 555 C CA . PRO A 1 74 ? 8.719 -9.647 -54.940 1.00 61.62 74 PRO A CA 1
ATOM 556 C C . PRO A 1 74 ? 10.096 -9.468 -54.284 1.00 61.62 74 PRO A C 1
ATOM 558 O O . PRO A 1 74 ? 10.472 -8.370 -53.869 1.00 61.62 74 PRO A O 1
ATOM 561 N N . ASP A 1 75 ? 10.848 -10.573 -54.250 1.00 58.91 75 ASP A N 1
ATOM 562 C CA . ASP A 1 75 ? 12.229 -10.720 -53.774 1.00 58.91 75 ASP A CA 1
ATOM 563 C C . ASP A 1 75 ? 13.092 -9.465 -53.978 1.00 58.91 75 ASP A C 1
ATOM 565 O O . ASP A 1 75 ? 13.619 -9.207 -55.063 1.00 58.91 75 ASP A O 1
ATOM 569 N N . SER A 1 76 ? 13.304 -8.705 -52.906 1.00 53.12 76 SER A N 1
ATOM 570 C CA . SER A 1 76 ? 14.331 -7.668 -52.854 1.00 53.12 76 SER A CA 1
ATOM 571 C C . SER A 1 76 ? 15.267 -7.945 -51.684 1.00 53.12 76 SER A C 1
ATOM 573 O O . SER A 1 76 ? 15.069 -7.599 -50.523 1.00 53.12 76 SER A O 1
ATOM 575 N N . THR A 1 77 ? 16.325 -8.661 -52.040 1.00 62.22 77 THR A N 1
ATOM 576 C CA . THR A 1 77 ? 17.511 -8.892 -51.232 1.00 62.22 77 THR A CA 1
ATOM 577 C C . THR A 1 77 ? 18.245 -7.565 -51.034 1.00 62.22 77 THR A C 1
ATOM 579 O O . THR A 1 77 ? 18.799 -7.027 -51.989 1.00 62.22 77 THR A O 1
ATOM 582 N N . GLY A 1 78 ? 18.313 -7.053 -49.804 1.00 52.59 78 GLY A N 1
ATOM 583 C CA . GLY A 1 78 ? 19.368 -6.105 -49.432 1.00 52.59 78 GLY A CA 1
ATOM 584 C C . GLY A 1 78 ? 18.955 -4.982 -48.488 1.00 52.59 78 GLY A C 1
ATOM 585 O O . GLY A 1 78 ? 18.248 -4.062 -48.874 1.00 52.59 78 GLY A O 1
ATOM 586 N N . GLY A 1 79 ? 19.524 -5.008 -47.279 1.00 49.75 79 GLY A N 1
ATOM 587 C CA . GLY A 1 79 ? 19.659 -3.815 -46.440 1.00 49.75 79 GLY A CA 1
ATOM 588 C C . GLY A 1 79 ? 18.671 -3.695 -45.283 1.00 49.75 79 GLY A C 1
ATOM 589 O O . GLY A 1 79 ? 18.086 -2.634 -45.093 1.00 49.75 79 GLY A O 1
ATOM 590 N N . GLY A 1 80 ? 18.512 -4.748 -44.477 1.00 47.25 80 GLY A N 1
ATOM 591 C CA . GLY A 1 80 ? 17.869 -4.647 -43.165 1.00 47.25 80 GLY A CA 1
ATOM 592 C C . GLY A 1 80 ? 18.719 -3.805 -42.213 1.00 47.25 80 GLY A C 1
ATOM 593 O O . GLY A 1 80 ? 19.569 -4.336 -41.500 1.00 47.25 80 GLY A O 1
ATOM 594 N N . GLY A 1 81 ? 18.525 -2.486 -42.229 1.00 52.47 81 GLY A N 1
ATOM 595 C CA . GLY A 1 81 ? 18.980 -1.626 -41.141 1.00 52.47 81 GLY A CA 1
ATOM 596 C C . GLY A 1 81 ? 18.265 -2.042 -39.849 1.00 52.47 81 GLY A C 1
ATOM 597 O O . GLY A 1 81 ? 17.080 -2.370 -39.919 1.00 52.47 81 GLY A O 1
ATOM 598 N N . PRO A 1 82 ? 18.949 -2.074 -38.690 1.00 51.34 82 PRO A N 1
ATOM 599 C CA . PRO A 1 82 ? 18.328 -2.469 -37.431 1.00 51.34 82 PRO A CA 1
ATOM 600 C C . PRO A 1 82 ? 17.148 -1.539 -37.143 1.00 51.34 82 PRO A C 1
ATOM 602 O O . PRO A 1 82 ? 17.323 -0.352 -36.863 1.00 51.34 82 PRO A O 1
ATOM 605 N N . SER A 1 83 ? 15.936 -2.072 -37.263 1.00 49.41 83 SER A N 1
ATOM 606 C CA . SER A 1 83 ? 14.708 -1.379 -36.912 1.00 49.41 83 SER A CA 1
ATOM 607 C C . SER A 1 83 ? 14.765 -1.010 -35.432 1.00 49.41 83 SER A C 1
ATOM 609 O O . SER A 1 83 ? 14.948 -1.866 -34.567 1.00 49.41 83 SER A O 1
ATOM 611 N N . MET A 1 84 ? 14.614 0.284 -35.139 1.00 51.47 84 MET A N 1
ATOM 612 C CA . MET A 1 84 ? 14.620 0.845 -33.780 1.00 51.47 84 MET A CA 1
ATOM 613 C C . MET A 1 84 ? 13.635 0.136 -32.824 1.00 51.47 84 MET A C 1
ATOM 615 O O . MET A 1 84 ? 13.838 0.173 -31.610 1.00 51.47 84 MET A O 1
ATOM 619 N N . SER A 1 85 ? 12.622 -0.551 -33.364 1.00 52.00 85 SER A N 1
ATOM 620 C CA . SER A 1 85 ? 11.613 -1.333 -32.644 1.00 52.00 85 SER A CA 1
ATOM 621 C C . SER A 1 85 ? 12.176 -2.529 -31.860 1.00 52.00 85 SER A C 1
ATOM 623 O O . SER A 1 85 ? 11.698 -2.803 -30.760 1.00 52.00 85 SER A O 1
ATOM 625 N N . ASP A 1 86 ? 13.227 -3.205 -32.343 1.00 50.34 86 ASP A N 1
ATOM 626 C CA . ASP A 1 86 ? 13.718 -4.439 -31.699 1.00 50.34 86 ASP A CA 1
ATOM 627 C C . ASP A 1 86 ? 14.531 -4.171 -30.421 1.00 50.34 86 ASP A C 1
ATOM 629 O O . ASP A 1 86 ? 14.568 -5.000 -29.511 1.00 50.34 86 ASP A O 1
ATOM 633 N N . SER A 1 87 ? 15.139 -2.984 -30.299 1.00 49.91 87 SER A N 1
ATOM 634 C CA . SER A 1 87 ? 15.927 -2.617 -29.110 1.00 49.91 87 SER A CA 1
ATOM 635 C C . SER A 1 87 ? 15.091 -2.068 -27.949 1.00 49.91 87 SER A C 1
ATOM 637 O O . SER A 1 87 ? 15.521 -2.175 -26.804 1.00 49.91 87 SER A O 1
ATOM 639 N N . MET A 1 88 ? 13.887 -1.539 -28.207 1.00 49.75 88 MET A N 1
ATOM 640 C CA . MET A 1 88 ? 12.951 -1.124 -27.148 1.00 49.75 88 MET A CA 1
ATOM 641 C C . MET A 1 88 ? 12.052 -2.277 -26.671 1.00 49.75 88 MET A C 1
ATOM 643 O O . MET A 1 88 ? 11.675 -2.315 -25.500 1.00 49.75 88 MET A O 1
ATOM 647 N N . GLY A 1 89 ? 11.745 -3.252 -27.535 1.00 43.75 89 GLY A N 1
ATOM 648 C CA . GLY A 1 89 ? 10.936 -4.421 -27.168 1.00 43.75 89 GLY A CA 1
ATOM 649 C C . GLY A 1 89 ? 11.626 -5.371 -26.178 1.00 43.75 89 GLY A C 1
ATOM 650 O O . GLY A 1 89 ? 10.966 -5.968 -25.328 1.00 43.75 89 GLY A O 1
ATOM 651 N N . ALA A 1 90 ? 12.959 -5.471 -26.224 1.00 45.97 90 ALA A N 1
ATOM 652 C CA . ALA A 1 90 ? 13.727 -6.381 -25.369 1.00 45.97 90 ALA A CA 1
ATOM 653 C C . ALA A 1 90 ? 13.804 -5.946 -23.890 1.00 45.97 90 ALA A C 1
ATOM 655 O O . ALA A 1 90 ? 13.959 -6.798 -23.016 1.00 45.97 90 ALA A O 1
ATOM 656 N N . ALA A 1 91 ? 13.639 -4.653 -23.586 1.00 48.53 91 ALA A N 1
ATOM 657 C CA . ALA A 1 91 ? 13.660 -4.134 -22.213 1.00 48.53 91 ALA A CA 1
ATOM 658 C C . ALA A 1 91 ? 12.313 -4.281 -21.473 1.00 48.53 91 ALA A C 1
ATOM 660 O O . ALA A 1 91 ? 12.241 -4.069 -20.264 1.00 48.53 91 ALA A O 1
ATOM 661 N N . THR A 1 92 ? 11.246 -4.694 -22.170 1.00 50.38 92 THR A N 1
ATOM 662 C CA . THR A 1 92 ? 9.938 -5.020 -21.567 1.00 50.38 92 THR A CA 1
ATOM 663 C C . THR A 1 92 ? 9.700 -6.530 -21.498 1.00 50.38 92 THR A C 1
ATOM 665 O O . THR A 1 92 ? 8.569 -7.019 -21.596 1.00 50.38 92 THR A O 1
ATOM 668 N N . SER A 1 93 ? 10.776 -7.305 -21.318 1.00 49.91 93 SER A N 1
ATOM 669 C CA . SER A 1 93 ? 10.664 -8.698 -20.891 1.00 49.91 93 SER A CA 1
ATOM 670 C C . SER A 1 93 ? 9.839 -8.736 -19.606 1.00 49.91 93 SER A C 1
ATOM 672 O O . SER A 1 93 ? 10.175 -8.017 -18.669 1.00 49.91 93 SER A O 1
ATOM 674 N N . ASN A 1 94 ? 8.746 -9.511 -19.617 1.00 56.19 94 ASN A N 1
ATOM 675 C CA . ASN A 1 94 ? 7.806 -9.737 -18.514 1.00 56.19 94 ASN A CA 1
ATOM 676 C C . ASN A 1 94 ? 8.341 -9.287 -17.151 1.00 56.19 94 ASN A C 1
ATOM 678 O O . ASN A 1 94 ? 9.328 -9.845 -16.674 1.00 56.19 94 ASN A O 1
ATOM 682 N N . VAL A 1 95 ? 7.659 -8.334 -16.512 1.00 61.50 95 VAL A N 1
ATOM 683 C CA . VAL A 1 95 ? 7.894 -8.051 -15.095 1.00 61.50 95 VAL A CA 1
ATOM 684 C C . VAL A 1 95 ? 7.610 -9.355 -14.356 1.00 61.50 95 VAL A C 1
ATOM 686 O O . VAL A 1 95 ? 6.456 -9.780 -14.252 1.00 61.50 95 VAL A O 1
ATOM 689 N N . GLU A 1 96 ? 8.669 -10.051 -13.937 1.00 70.31 96 GLU A N 1
ATOM 690 C CA . GLU A 1 96 ? 8.525 -11.269 -13.153 1.00 70.31 96 GLU A CA 1
ATOM 691 C C . GLU A 1 96 ? 7.678 -10.941 -11.930 1.00 70.31 96 GLU A C 1
ATOM 693 O O . GLU A 1 96 ? 7.852 -9.898 -11.296 1.00 70.31 96 GLU A O 1
ATOM 698 N N . ARG A 1 97 ? 6.720 -11.822 -11.626 1.00 81.12 97 ARG A N 1
ATOM 699 C CA . ARG A 1 97 ? 5.806 -11.639 -10.498 1.00 81.12 97 ARG A CA 1
ATOM 700 C C . ARG A 1 97 ? 6.615 -11.325 -9.255 1.00 81.12 97 ARG A C 1
ATOM 702 O O . ARG A 1 97 ? 7.365 -12.175 -8.776 1.00 81.12 97 ARG A O 1
ATOM 709 N N . GLU A 1 98 ? 6.438 -10.125 -8.718 1.00 84.00 98 GLU A N 1
ATOM 710 C CA . GLU A 1 98 ? 7.189 -9.723 -7.545 1.00 84.00 98 GLU A CA 1
ATOM 711 C C . GLU A 1 98 ? 6.508 -10.301 -6.300 1.00 84.00 98 GLU A C 1
ATOM 713 O O . GLU A 1 98 ? 5.433 -9.835 -5.908 1.00 84.00 98 GLU A O 1
ATOM 718 N N . PRO A 1 99 ? 7.111 -11.290 -5.611 1.00 87.69 99 PRO A N 1
ATOM 719 C CA . PRO A 1 99 ? 6.471 -11.915 -4.457 1.00 87.69 99 PRO A CA 1
ATOM 720 C C . PRO A 1 99 ? 6.215 -10.904 -3.331 1.00 87.69 99 PRO A C 1
ATOM 722 O O . PRO A 1 99 ? 5.235 -11.034 -2.601 1.00 87.69 99 PRO A O 1
ATOM 725 N N . LEU A 1 100 ? 7.038 -9.852 -3.221 1.00 89.69 100 LEU A N 1
ATOM 726 C CA . LEU A 1 100 ? 6.813 -8.768 -2.261 1.00 89.69 100 LEU A CA 1
ATOM 727 C C . LEU A 1 100 ? 5.530 -7.979 -2.550 1.00 89.69 100 LEU A C 1
ATOM 729 O O . LEU A 1 100 ? 4.843 -7.593 -1.608 1.00 89.69 100 LEU A O 1
ATOM 733 N N . ALA A 1 101 ? 5.182 -7.770 -3.821 1.00 89.31 101 ALA A N 1
ATOM 734 C CA . ALA A 1 101 ? 3.953 -7.081 -4.205 1.00 89.31 101 ALA A CA 1
ATOM 735 C C . ALA A 1 101 ? 2.715 -7.895 -3.808 1.00 89.31 101 ALA A C 1
ATOM 737 O O . ALA A 1 101 ? 1.748 -7.351 -3.278 1.00 89.31 101 ALA A O 1
ATOM 738 N N . ILE A 1 102 ? 2.781 -9.217 -3.992 1.00 92.31 102 ILE A N 1
ATOM 739 C CA . ILE A 1 102 ? 1.727 -10.150 -3.574 1.00 92.31 102 ILE A CA 1
ATOM 740 C C . ILE A 1 102 ? 1.561 -10.105 -2.052 1.00 92.31 102 ILE A C 1
ATOM 742 O O . ILE A 1 102 ? 0.444 -9.974 -1.555 1.00 92.31 102 ILE A O 1
ATOM 746 N N . VAL A 1 103 ? 2.667 -10.153 -1.302 1.00 94.44 103 VAL A N 1
ATOM 747 C CA . VAL A 1 103 ? 2.639 -10.039 0.165 1.00 94.44 103 VAL A CA 1
ATOM 748 C C . VAL A 1 103 ? 2.049 -8.694 0.598 1.00 94.44 103 VAL A C 1
ATOM 750 O O . VAL A 1 103 ? 1.206 -8.668 1.494 1.00 94.44 103 VAL A O 1
ATOM 753 N N . ALA A 1 104 ? 2.427 -7.589 -0.052 1.00 93.06 104 ALA A N 1
ATOM 754 C CA . ALA A 1 104 ? 1.865 -6.270 0.226 1.00 93.06 104 ALA A CA 1
ATOM 755 C C . ALA A 1 104 ? 0.345 -6.244 0.005 1.00 93.06 104 ALA A C 1
ATOM 757 O O . ALA A 1 104 ? -0.392 -5.795 0.882 1.00 93.06 104 ALA A O 1
ATOM 758 N N . LEU A 1 105 ? -0.134 -6.786 -1.120 1.00 93.50 105 LEU A N 1
ATOM 759 C CA . LEU A 1 105 ? -1.561 -6.872 -1.420 1.00 93.50 105 LEU A CA 1
ATOM 760 C C . LEU A 1 105 ? -2.309 -7.699 -0.365 1.00 93.50 105 LEU A C 1
ATOM 762 O O . LEU A 1 105 ? -3.343 -7.262 0.140 1.00 93.50 105 LEU A O 1
ATOM 766 N N . VAL A 1 106 ? -1.776 -8.864 0.012 1.00 95.88 106 VAL A N 1
ATOM 767 C CA . VAL A 1 106 ? -2.373 -9.718 1.051 1.00 95.88 106 VAL A CA 1
ATOM 768 C C . VAL A 1 106 ? -2.455 -8.974 2.386 1.00 95.88 106 VAL A C 1
ATOM 770 O O . VAL A 1 106 ? -3.506 -8.988 3.024 1.00 95.88 106 VAL A O 1
ATOM 773 N N . LEU A 1 107 ? -1.392 -8.274 2.795 1.00 95.44 107 LEU A N 1
ATOM 774 C CA . LEU A 1 107 ? -1.390 -7.479 4.027 1.00 95.44 107 LEU A CA 1
ATOM 775 C C . LEU A 1 107 ? -2.426 -6.349 3.996 1.00 95.44 107 LEU A C 1
ATOM 777 O O . LEU A 1 107 ? -3.113 -6.130 4.995 1.00 95.44 107 LEU A O 1
ATOM 781 N N . ILE A 1 108 ? -2.590 -5.675 2.856 1.00 93.44 108 ILE A N 1
ATOM 782 C CA . ILE A 1 108 ? -3.597 -4.623 2.675 1.00 93.44 108 ILE A CA 1
ATOM 783 C C . ILE A 1 108 ? -5.014 -5.203 2.780 1.00 93.44 108 ILE A C 1
ATOM 785 O O . ILE A 1 108 ? -5.853 -4.642 3.488 1.00 93.44 108 ILE A O 1
ATOM 789 N N . VAL A 1 109 ? -5.284 -6.345 2.139 1.00 95.06 109 VAL A N 1
ATOM 790 C CA . VAL A 1 109 ? -6.591 -7.023 2.202 1.00 95.06 109 VAL A CA 1
ATOM 791 C C . VAL A 1 109 ? -6.903 -7.490 3.627 1.00 95.06 109 VAL A C 1
ATOM 793 O O . VAL A 1 109 ? -8.015 -7.280 4.117 1.00 95.06 109 VAL A O 1
ATOM 796 N N . LEU A 1 110 ? -5.920 -8.058 4.333 1.00 95.31 110 LEU A N 1
ATOM 797 C CA . LEU A 1 110 ? -6.066 -8.428 5.743 1.00 95.31 110 LEU A CA 1
ATOM 798 C C . LEU A 1 110 ? -6.294 -7.199 6.629 1.00 95.31 110 LEU A C 1
ATOM 800 O O . LEU A 1 110 ? -7.144 -7.237 7.518 1.00 95.31 110 LEU A O 1
ATOM 804 N N . GLY A 1 111 ? -5.584 -6.098 6.373 1.00 92.50 111 GLY A N 1
ATOM 805 C CA . GLY A 1 111 ? -5.761 -4.830 7.081 1.00 92.50 111 GLY A CA 1
ATOM 806 C C . GLY A 1 111 ? -7.160 -4.249 6.881 1.00 92.50 111 GLY A C 1
ATOM 807 O O . GLY A 1 111 ? -7.790 -3.798 7.841 1.00 92.50 111 GLY A O 1
ATOM 808 N N . PHE A 1 112 ? -7.687 -4.331 5.659 1.00 93.12 112 PHE A N 1
ATOM 809 C CA . PHE A 1 112 ? -9.064 -3.959 5.354 1.00 93.12 112 PHE A CA 1
ATOM 810 C C . PHE A 1 112 ? -10.061 -4.846 6.097 1.00 93.12 112 PHE A C 1
ATOM 812 O O . PHE A 1 112 ? -10.938 -4.319 6.775 1.00 93.12 112 PHE A O 1
ATOM 819 N N . GLY A 1 113 ? -9.900 -6.172 6.062 1.00 93.19 113 GLY A N 1
ATOM 820 C CA . GLY A 1 113 ? -10.746 -7.093 6.827 1.00 93.19 113 GLY A CA 1
ATOM 821 C C . GLY A 1 113 ? -10.713 -6.807 8.333 1.00 93.19 113 GLY A C 1
ATOM 822 O O . GLY A 1 113 ? -11.759 -6.730 8.981 1.00 93.19 113 GLY A O 1
ATOM 823 N N . ALA A 1 114 ? -9.526 -6.545 8.886 1.00 91.06 114 ALA A N 1
ATOM 824 C CA . ALA A 1 114 ? -9.347 -6.185 10.290 1.00 91.06 114 ALA A CA 1
ATOM 825 C C . ALA A 1 114 ? -10.068 -4.875 10.660 1.00 91.06 114 ALA A C 1
ATOM 827 O O . ALA A 1 114 ? -10.606 -4.771 11.763 1.00 91.06 114 ALA A O 1
ATOM 828 N N . ALA A 1 115 ? -10.167 -3.908 9.740 1.00 88.56 115 ALA A N 1
ATOM 829 C CA . ALA A 1 115 ? -10.888 -2.650 9.961 1.00 88.56 115 ALA A CA 1
ATOM 830 C C . ALA A 1 115 ? -12.409 -2.831 10.161 1.00 88.56 115 ALA A C 1
ATOM 832 O O . ALA A 1 115 ? -13.083 -1.933 10.681 1.00 88.56 115 ALA A O 1
ATOM 833 N N . TRP A 1 116 ? -12.972 -3.988 9.792 1.00 91.25 116 TRP A N 1
ATOM 834 C CA . TRP A 1 116 ? -14.378 -4.316 10.049 1.00 91.25 116 TRP A CA 1
ATOM 835 C C . TRP A 1 116 ? -14.623 -4.904 11.442 1.00 91.25 116 TRP A C 1
ATOM 837 O O . TRP A 1 116 ? -15.752 -4.834 11.944 1.00 91.25 116 TRP A O 1
ATOM 847 N N . VAL A 1 117 ? -13.584 -5.419 12.100 1.00 91.94 117 VAL A N 1
ATOM 848 C CA . VAL A 1 117 ? -13.687 -6.038 13.423 1.00 91.94 117 VAL A CA 1
ATOM 849 C C . VAL A 1 117 ? -13.801 -4.949 14.494 1.00 91.94 117 VAL A C 1
ATOM 851 O O . VAL A 1 117 ? -12.923 -4.108 14.661 1.00 91.94 117 VAL A O 1
ATOM 854 N N . ARG A 1 118 ? -14.902 -4.952 15.258 1.00 86.75 118 ARG A N 1
ATOM 855 C CA . ARG A 1 118 ? -15.192 -3.920 16.279 1.00 8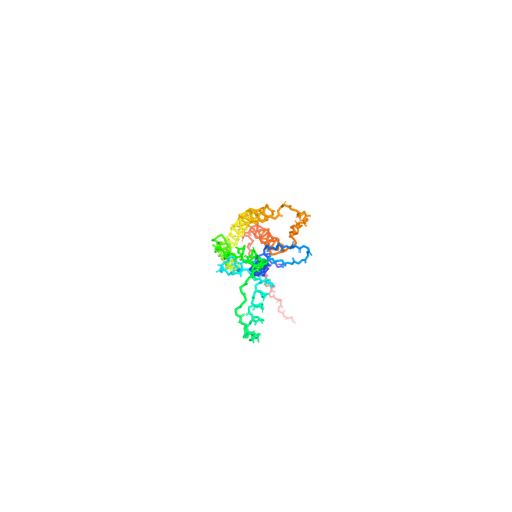6.75 118 ARG A CA 1
ATOM 856 C C . ARG A 1 118 ? -14.491 -4.140 17.626 1.00 86.75 118 ARG A C 1
ATOM 858 O O . ARG A 1 118 ? -14.783 -3.423 18.582 1.00 86.75 118 ARG A O 1
ATOM 865 N N . THR A 1 119 ? -13.600 -5.118 17.721 1.00 89.94 119 THR A N 1
ATOM 866 C CA . THR A 1 119 ? -12.921 -5.484 18.968 1.00 89.94 119 THR A CA 1
ATOM 867 C C . THR A 1 119 ? -11.613 -4.710 19.145 1.00 89.94 119 THR A C 1
ATOM 869 O O . THR A 1 119 ? -10.995 -4.253 18.182 1.00 89.94 119 THR A O 1
ATOM 872 N N . ARG A 1 120 ? -11.140 -4.595 20.392 1.00 87.94 120 ARG A N 1
ATOM 873 C CA . ARG A 1 120 ? -9.823 -4.010 20.697 1.00 87.94 120 ARG A CA 1
ATOM 874 C C . ARG A 1 120 ? -8.680 -4.807 20.065 1.00 87.94 120 ARG A C 1
ATOM 876 O O . ARG A 1 120 ? -7.718 -4.216 19.583 1.00 87.94 120 ARG A O 1
ATOM 883 N N . THR A 1 121 ? -8.823 -6.130 20.001 1.00 92.19 121 THR A N 1
ATOM 884 C CA . THR A 1 121 ? -7.895 -7.011 19.282 1.00 92.19 121 THR A CA 1
ATOM 885 C C . THR A 1 121 ? -7.837 -6.680 17.790 1.00 92.19 121 THR A C 1
ATOM 887 O O . THR A 1 121 ? -6.746 -6.649 17.231 1.00 92.19 121 THR A O 1
ATOM 890 N N . GLY A 1 122 ? -8.970 -6.326 17.169 1.00 90.62 122 GLY A N 1
ATOM 891 C CA . GLY A 1 122 ? -9.026 -5.853 15.783 1.00 90.62 122 GLY A CA 1
ATOM 892 C C . GLY A 1 122 ? -8.237 -4.560 15.559 1.00 90.62 122 GLY A C 1
ATOM 893 O O . GLY A 1 122 ? -7.493 -4.454 14.588 1.00 90.62 122 GLY A O 1
ATOM 894 N N . LEU A 1 123 ? -8.310 -3.608 16.498 1.00 89.94 123 LEU A N 1
ATOM 895 C CA . LEU A 1 123 ? -7.523 -2.368 16.434 1.00 89.94 123 LEU A CA 1
ATOM 896 C C . LEU A 1 123 ? -6.018 -2.642 16.505 1.00 89.94 123 LEU A C 1
ATOM 898 O O . LEU A 1 123 ? -5.264 -2.121 15.687 1.00 89.94 123 LEU A O 1
ATOM 902 N N . ILE A 1 124 ? -5.580 -3.485 17.441 1.00 94.12 124 ILE A N 1
ATOM 903 C CA . ILE A 1 124 ? -4.163 -3.853 17.568 1.00 94.12 124 ILE A CA 1
ATOM 904 C C . ILE A 1 124 ? -3.691 -4.580 16.303 1.00 94.12 124 ILE A C 1
ATOM 906 O O . ILE A 1 124 ? -2.644 -4.235 15.761 1.00 94.12 124 ILE A O 1
ATOM 910 N N . ALA A 1 125 ? -4.485 -5.520 15.783 1.00 94.19 125 ALA A N 1
ATOM 911 C CA . ALA A 1 125 ? -4.175 -6.217 14.539 1.00 94.19 125 ALA A CA 1
ATOM 912 C C . ALA A 1 125 ? -4.048 -5.244 13.355 1.00 94.19 125 ALA A C 1
ATOM 914 O O . ALA A 1 125 ? -3.067 -5.311 12.621 1.00 94.19 125 ALA A O 1
ATOM 915 N N . SER A 1 126 ? -4.977 -4.291 13.206 1.00 92.06 126 SER A N 1
ATOM 916 C CA . SER A 1 126 ? -4.906 -3.275 12.145 1.00 92.06 126 SER A CA 1
ATOM 917 C C . SER A 1 126 ? -3.666 -2.385 12.257 1.00 92.06 126 SER A C 1
ATOM 919 O O . SER A 1 126 ? -3.070 -2.041 11.240 1.00 92.06 126 SER A O 1
ATOM 921 N N . LEU A 1 127 ? -3.234 -2.063 13.482 1.00 94.56 127 LEU A N 1
ATOM 922 C CA . LEU A 1 127 ? -2.026 -1.279 13.728 1.00 94.56 127 LEU A CA 1
ATOM 923 C C . LEU A 1 127 ? -0.775 -2.047 13.288 1.00 94.56 127 LEU A C 1
ATOM 925 O O . LEU A 1 127 ? 0.053 -1.504 12.562 1.00 94.56 127 LEU A O 1
ATOM 929 N N . VAL A 1 128 ? -0.657 -3.312 13.700 1.00 96.62 128 VAL A N 1
ATOM 930 C CA . VAL A 1 128 ? 0.471 -4.179 13.333 1.00 96.62 128 VAL A CA 1
ATOM 931 C C . VAL A 1 128 ? 0.512 -4.399 11.821 1.00 96.62 128 VAL A C 1
ATOM 933 O O . VAL A 1 128 ? 1.570 -4.251 11.217 1.00 96.62 128 VAL A O 1
ATOM 936 N N . LEU A 1 129 ? -0.636 -4.678 11.196 1.00 95.44 129 LEU A N 1
ATOM 937 C CA . LEU A 1 129 ? -0.743 -4.847 9.745 1.00 95.44 129 LEU A CA 1
ATOM 938 C C . LEU A 1 129 ? -0.375 -3.568 8.991 1.00 95.44 129 LEU A C 1
ATOM 940 O O . LEU A 1 129 ? 0.331 -3.650 7.991 1.00 95.44 129 LEU A O 1
ATOM 944 N N . ALA A 1 130 ? -0.787 -2.391 9.468 1.00 94.38 130 ALA A N 1
ATOM 945 C CA . ALA A 1 130 ? -0.417 -1.123 8.844 1.00 94.38 130 ALA A CA 1
ATOM 946 C C . ALA A 1 130 ? 1.100 -0.879 8.907 1.00 94.38 130 ALA A C 1
ATOM 948 O O . ALA A 1 130 ? 1.704 -0.540 7.892 1.00 94.38 130 ALA A O 1
ATOM 949 N N . VAL A 1 131 ? 1.732 -1.116 10.063 1.00 96.44 131 VAL A N 1
ATOM 950 C CA . VAL A 1 131 ? 3.194 -0.995 10.218 1.00 96.44 131 VAL A CA 1
ATOM 951 C C . VAL A 1 131 ? 3.927 -2.006 9.334 1.00 96.44 131 VAL A C 1
ATOM 953 O O . VAL A 1 131 ? 4.865 -1.635 8.630 1.00 96.44 131 VAL A O 1
ATOM 956 N N . ALA A 1 132 ? 3.475 -3.262 9.316 1.00 96.75 132 ALA A N 1
ATOM 957 C CA . ALA A 1 132 ? 4.041 -4.298 8.456 1.00 96.75 132 ALA A CA 1
ATOM 958 C C . ALA A 1 132 ? 3.910 -3.932 6.969 1.00 96.75 132 ALA A C 1
ATOM 960 O O . ALA A 1 132 ? 4.871 -4.069 6.217 1.00 96.75 132 ALA A O 1
ATOM 961 N N . THR A 1 133 ? 2.758 -3.396 6.556 1.00 94.62 133 THR A N 1
ATOM 962 C CA . THR A 1 133 ? 2.514 -2.951 5.175 1.00 94.62 133 THR A CA 1
ATOM 963 C C . THR A 1 133 ? 3.463 -1.822 4.780 1.00 94.62 133 THR A C 1
ATOM 965 O O . THR A 1 133 ? 4.044 -1.883 3.702 1.00 94.62 133 THR A O 1
ATOM 968 N N . ILE A 1 134 ? 3.689 -0.829 5.651 1.00 95.25 134 ILE A N 1
ATOM 969 C CA 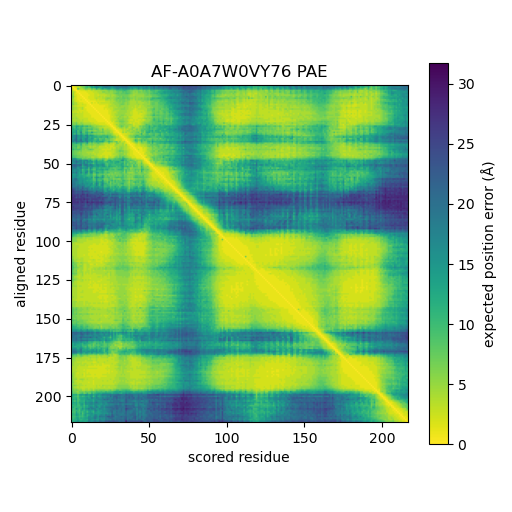. ILE A 1 134 ? 4.692 0.222 5.402 1.00 95.25 1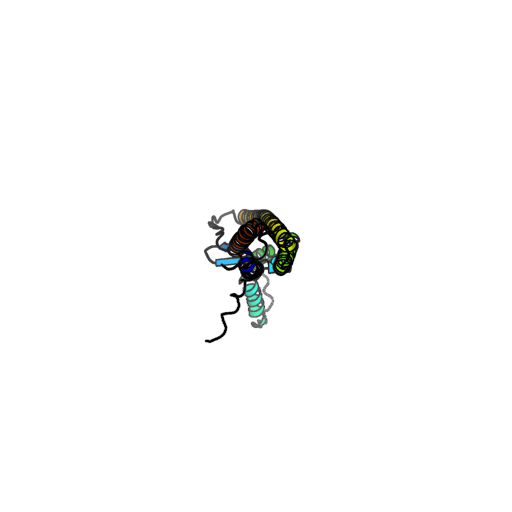34 ILE A CA 1
ATOM 970 C C . ILE A 1 134 ? 6.082 -0.398 5.231 1.00 95.25 134 ILE A C 1
ATOM 972 O O . ILE A 1 134 ? 6.785 -0.047 4.289 1.00 95.25 134 ILE A O 1
ATOM 976 N N . GLY A 1 135 ? 6.470 -1.340 6.096 1.00 96.31 135 GLY A N 1
ATOM 977 C CA . GLY A 1 135 ? 7.757 -2.029 5.985 1.00 96.31 135 GLY A CA 1
ATOM 978 C C . GLY A 1 135 ? 7.932 -2.739 4.641 1.00 96.31 135 GLY A C 1
ATOM 979 O O . GLY A 1 135 ? 8.970 -2.591 3.996 1.00 96.31 135 GLY A O 1
ATOM 980 N N . VAL A 1 136 ? 6.897 -3.446 4.177 1.00 95.75 136 VAL A N 1
ATOM 981 C CA . VAL A 1 136 ? 6.913 -4.114 2.869 1.00 95.75 136 VAL A CA 1
ATOM 982 C C . VAL A 1 136 ? 6.952 -3.102 1.723 1.00 95.75 136 VAL A C 1
ATOM 984 O O . VAL A 1 136 ? 7.749 -3.283 0.808 1.00 95.75 136 VAL A O 1
ATOM 987 N N . LEU A 1 137 ? 6.173 -2.015 1.775 1.00 90.81 137 LEU A N 1
ATOM 988 C CA . LEU A 1 137 ? 6.203 -0.957 0.755 1.00 90.81 137 LEU A CA 1
ATOM 989 C C . LEU A 1 137 ? 7.579 -0.280 0.663 1.00 90.81 137 LEU A C 1
ATOM 991 O O . LEU A 1 137 ? 8.061 -0.013 -0.434 1.00 90.81 137 LEU A O 1
ATOM 995 N N . VAL A 1 138 ? 8.239 -0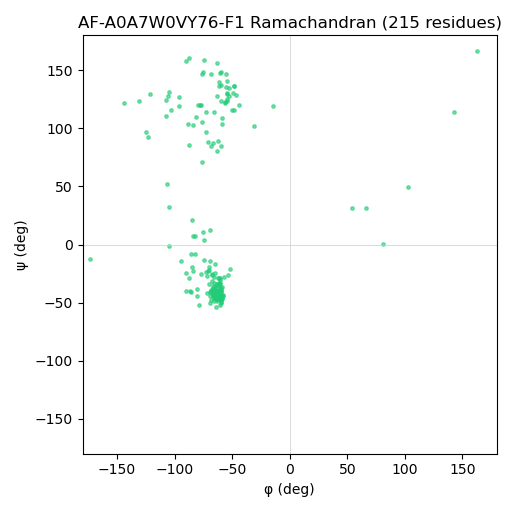.040 1.799 1.00 94.19 138 VAL A N 1
ATOM 996 C CA . VAL A 1 138 ? 9.600 0.516 1.839 1.00 94.19 138 VAL A CA 1
ATOM 997 C C . VAL A 1 138 ? 10.615 -0.476 1.264 1.00 94.19 138 VAL A C 1
ATOM 999 O O . VAL A 1 138 ? 11.468 -0.086 0.470 1.00 94.19 138 VAL A O 1
ATOM 1002 N N . ALA A 1 139 ? 10.521 -1.762 1.609 1.00 94.12 139 ALA A N 1
ATOM 1003 C CA . ALA A 1 139 ? 11.399 -2.790 1.048 1.00 94.12 139 ALA A CA 1
ATOM 1004 C C . ALA A 1 139 ? 11.224 -2.925 -0.475 1.00 94.12 139 ALA A C 1
ATOM 1006 O O . ALA A 1 139 ? 12.207 -2.981 -1.215 1.00 94.12 139 ALA A O 1
ATOM 1007 N N . LEU A 1 140 ? 9.973 -2.916 -0.939 1.00 89.50 140 LEU A N 1
ATOM 1008 C CA . LEU A 1 140 ? 9.602 -2.933 -2.352 1.00 89.50 140 LEU A CA 1
ATOM 1009 C C . LEU A 1 140 ? 10.180 -1.718 -3.089 1.00 89.50 140 LEU A C 1
ATOM 1011 O O . LEU A 1 140 ? 10.773 -1.859 -4.154 1.00 89.50 140 LEU A O 1
ATOM 1015 N N . TRP A 1 141 ? 10.092 -0.537 -2.476 1.00 88.75 141 TRP A N 1
ATOM 1016 C CA . TRP A 1 141 ? 10.667 0.693 -3.008 1.00 88.75 141 TRP A CA 1
ATOM 1017 C C . TRP A 1 141 ? 12.179 0.620 -3.206 1.00 88.75 141 TRP A C 1
ATOM 1019 O O . TRP A 1 141 ? 12.671 0.985 -4.272 1.00 88.75 141 TRP A O 1
ATOM 1029 N N . PHE A 1 142 ? 12.925 0.147 -2.204 1.00 92.31 142 PHE A N 1
ATOM 1030 C CA . PHE A 1 142 ? 14.376 0.006 -2.337 1.00 92.31 142 PHE A CA 1
ATOM 1031 C C . PHE A 1 142 ? 14.750 -1.032 -3.396 1.00 92.31 142 PHE A C 1
ATOM 1033 O O . PHE A 1 142 ? 15.673 -0.797 -4.174 1.00 92.31 142 PHE A O 1
ATOM 1040 N N . LYS A 1 143 ? 14.014 -2.147 -3.460 1.00 89.44 143 LYS A N 1
ATOM 1041 C CA . LYS A 1 143 ? 14.260 -3.212 -4.434 1.00 89.44 143 LYS A CA 1
ATOM 1042 C C . LYS A 1 143 ? 14.031 -2.740 -5.873 1.00 89.44 143 LYS A C 1
ATOM 1044 O O . LYS A 1 143 ? 14.936 -2.841 -6.697 1.00 89.44 143 LYS A O 1
ATOM 1049 N N . ILE A 1 144 ? 12.860 -2.176 -6.155 1.00 84.75 144 ILE A N 1
ATOM 1050 C CA . ILE A 1 144 ? 12.494 -1.700 -7.497 1.00 84.75 144 ILE A CA 1
ATOM 1051 C C . ILE A 1 144 ? 13.330 -0.482 -7.884 1.00 84.75 144 ILE A C 1
ATOM 1053 O O . ILE A 1 144 ? 13.799 -0.383 -9.014 1.00 84.75 144 ILE A O 1
ATOM 1057 N N . GLY A 1 145 ? 13.588 0.420 -6.933 1.00 83.81 145 GLY A N 1
ATOM 1058 C CA . GLY A 1 145 ? 14.464 1.567 -7.146 1.00 83.81 145 GLY A CA 1
ATOM 1059 C C . GLY A 1 145 ? 15.896 1.170 -7.511 1.00 83.81 145 GLY A C 1
ATOM 1060 O O . GLY A 1 145 ? 16.524 1.870 -8.303 1.00 83.81 145 GLY A O 1
ATOM 1061 N N . GLY A 1 146 ? 16.401 0.056 -6.971 1.00 85.94 146 GLY A N 1
ATOM 1062 C CA . GLY A 1 146 ? 17.689 -0.521 -7.360 1.00 85.94 146 GLY A CA 1
ATOM 1063 C C . GLY A 1 146 ? 17.666 -1.099 -8.776 1.00 85.94 146 GLY A C 1
ATOM 1064 O O . GLY A 1 146 ? 18.501 -0.725 -9.595 1.00 85.94 146 GLY A O 1
ATOM 1065 N N . ALA A 1 147 ? 16.672 -1.939 -9.085 1.00 84.56 147 ALA A N 1
ATOM 1066 C CA . ALA A 1 147 ? 16.542 -2.582 -10.395 1.00 84.56 147 ALA A CA 1
ATOM 1067 C C . ALA A 1 147 ? 16.342 -1.574 -11.543 1.00 84.56 147 ALA A C 1
ATOM 1069 O O . ALA A 1 147 ? 16.967 -1.701 -12.593 1.00 84.56 147 ALA A O 1
ATOM 1070 N N . LEU A 1 148 ? 15.524 -0.535 -11.331 1.00 78.75 148 LEU A N 1
ATOM 1071 C CA . LEU A 1 148 ? 15.307 0.539 -12.309 1.00 78.75 148 LEU A CA 1
ATOM 1072 C C . LEU A 1 148 ? 16.586 1.323 -12.599 1.00 78.75 148 LEU A C 1
ATOM 1074 O O . LEU A 1 148 ? 16.860 1.627 -13.754 1.00 78.75 148 LEU A O 1
ATOM 1078 N N . ARG A 1 149 ? 17.374 1.649 -11.566 1.00 82.38 149 ARG A N 1
ATOM 1079 C CA . ARG A 1 149 ? 18.657 2.345 -11.752 1.00 82.38 149 ARG A CA 1
ATOM 1080 C C . ARG A 1 149 ? 19.618 1.503 -12.580 1.00 82.38 149 ARG A C 1
ATOM 1082 O O . ARG A 1 149 ? 20.184 2.013 -13.533 1.00 82.38 149 ARG A O 1
ATOM 1089 N N . GLU A 1 150 ? 19.732 0.213 -12.271 1.00 86.44 150 GLU A N 1
ATOM 1090 C CA . GLU A 1 150 ? 20.599 -0.698 -13.021 1.00 86.44 150 GLU A CA 1
ATOM 1091 C C . GLU A 1 150 ? 20.155 -0.856 -14.486 1.00 86.44 150 GLU A C 1
ATOM 1093 O O . GLU A 1 150 ? 20.995 -0.888 -15.385 1.00 86.44 150 GLU A O 1
ATOM 1098 N N . ALA A 1 151 ? 18.846 -0.927 -14.746 1.00 80.44 151 ALA A N 1
ATOM 1099 C CA . ALA A 1 151 ? 18.307 -1.000 -16.103 1.00 80.44 151 ALA A CA 1
ATOM 1100 C C . ALA A 1 151 ? 18.589 0.281 -16.906 1.00 80.44 151 ALA A C 1
ATOM 1102 O O . ALA A 1 151 ? 19.072 0.206 -18.036 1.00 80.44 151 ALA A O 1
ATOM 1103 N N . VAL A 1 152 ? 18.353 1.451 -16.303 1.00 78.12 152 VAL A N 1
ATOM 1104 C CA . VAL A 1 152 ? 18.639 2.748 -16.935 1.00 78.12 152 VAL A CA 1
ATOM 1105 C C . VA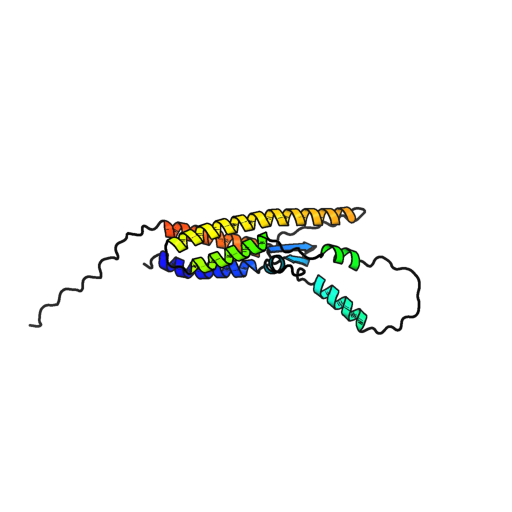L A 1 152 ? 20.135 2.912 -17.194 1.00 78.12 152 VAL A C 1
ATOM 1107 O O . VAL A 1 152 ? 20.513 3.337 -18.284 1.00 78.12 152 VAL A O 1
ATOM 1110 N N . ASP A 1 153 ? 20.996 2.534 -16.248 1.00 82.19 153 ASP A N 1
ATOM 1111 C CA . ASP A 1 153 ? 22.449 2.620 -16.418 1.00 82.19 153 ASP A CA 1
ATOM 1112 C C . ASP A 1 153 ? 22.933 1.712 -17.562 1.00 82.19 153 ASP A C 1
ATOM 1114 O O . ASP A 1 153 ? 23.739 2.144 -18.385 1.00 82.19 153 ASP A O 1
ATOM 1118 N N . LYS A 1 154 ? 22.403 0.484 -17.680 1.00 81.75 154 LYS A N 1
ATOM 1119 C CA . LYS A 1 154 ? 22.729 -0.436 -18.789 1.00 81.75 154 LYS A CA 1
ATOM 1120 C C . LYS A 1 154 ? 22.316 0.119 -20.151 1.00 81.75 154 LYS A C 1
ATOM 1122 O O . LYS A 1 154 ? 23.111 0.061 -21.089 1.00 81.75 154 LYS A O 1
ATOM 1127 N N . GLU A 1 155 ? 21.109 0.672 -20.270 1.00 76.25 155 GLU A N 1
ATOM 1128 C CA . GLU A 1 155 ? 20.666 1.281 -21.530 1.00 76.25 155 GLU A CA 1
ATOM 1129 C C . GLU A 1 155 ? 21.460 2.540 -21.878 1.00 76.25 155 GLU A C 1
ATOM 1131 O O . GLU A 1 155 ? 21.820 2.750 -23.039 1.00 76.25 155 GLU A O 1
ATOM 1136 N N . THR A 1 156 ? 21.762 3.365 -20.875 1.00 73.81 156 THR A N 1
ATOM 1137 C CA . THR A 1 156 ? 22.506 4.610 -21.076 1.00 73.81 156 THR A CA 1
ATOM 1138 C C . THR A 1 156 ? 23.935 4.308 -21.517 1.00 73.81 156 THR A C 1
ATOM 1140 O O . THR A 1 156 ? 24.403 4.899 -22.486 1.00 73.81 156 THR A O 1
ATOM 1143 N N . LEU A 1 157 ? 24.611 3.338 -20.888 1.00 74.88 157 LEU A N 1
ATOM 1144 C CA . LEU A 1 157 ? 25.963 2.912 -21.270 1.00 74.88 157 LEU A CA 1
ATOM 1145 C C . LEU A 1 157 ? 26.023 2.318 -22.685 1.00 74.88 157 LEU A C 1
ATOM 1147 O O . LEU A 1 157 ? 27.010 2.532 -23.383 1.00 74.88 157 LEU A O 1
ATOM 1151 N N . GLY A 1 158 ? 24.971 1.629 -23.138 1.00 72.00 158 GLY A N 1
ATOM 1152 C CA . GLY A 1 158 ? 24.895 1.089 -24.501 1.00 72.00 158 GLY A CA 1
ATOM 1153 C C . GLY A 1 158 ? 24.708 2.147 -25.597 1.00 72.00 158 GLY A C 1
ATOM 1154 O O . GLY A 1 158 ? 25.066 1.903 -26.747 1.00 72.00 158 GLY A O 1
ATOM 1155 N N . LYS A 1 159 ? 24.171 3.328 -25.258 1.00 66.06 159 LYS A N 1
ATOM 1156 C CA . LYS A 1 159 ? 23.929 4.446 -26.196 1.00 66.06 159 LYS A CA 1
ATOM 1157 C C . LYS A 1 159 ? 24.934 5.601 -26.053 1.00 66.06 159 LYS A C 1
ATOM 1159 O O . LYS A 1 159 ? 24.861 6.575 -26.803 1.00 66.06 159 LYS A O 1
ATOM 1164 N N . ALA A 1 160 ? 25.876 5.504 -25.115 1.00 55.25 160 ALA A N 1
ATOM 1165 C CA . ALA A 1 160 ? 26.743 6.602 -24.685 1.00 55.25 160 ALA A CA 1
ATOM 1166 C C . ALA A 1 160 ? 27.893 6.986 -25.638 1.00 55.25 160 ALA A C 1
ATOM 1168 O O . ALA A 1 160 ? 28.707 7.822 -25.254 1.00 55.25 160 ALA A O 1
ATOM 1169 N N . ASP A 1 161 ? 27.954 6.487 -26.876 1.00 63.84 161 ASP A N 1
ATOM 1170 C CA . ASP A 1 161 ? 28.998 6.915 -27.825 1.00 63.84 161 ASP A CA 1
ATOM 1171 C C . ASP A 1 161 ? 28.673 8.217 -28.590 1.00 63.84 161 ASP A C 1
ATOM 1173 O O . ASP A 1 161 ? 29.433 8.629 -29.464 1.00 63.84 161 ASP A O 1
ATOM 1177 N N . GLY A 1 162 ? 27.593 8.943 -28.256 1.00 60.16 162 GLY A N 1
ATOM 1178 C CA . GLY A 1 162 ? 27.391 10.256 -28.891 1.00 60.16 162 GLY A CA 1
ATOM 1179 C C . GLY A 1 162 ? 26.256 11.166 -28.428 1.00 60.16 162 GLY A C 1
ATOM 1180 O O . GLY A 1 162 ? 26.275 12.342 -28.786 1.00 60.16 162 GLY A O 1
ATOM 1181 N N . MET A 1 163 ? 25.286 10.702 -27.634 1.00 54.69 163 MET A N 1
ATOM 1182 C CA . MET A 1 163 ? 24.101 11.516 -27.323 1.00 54.69 163 MET A CA 1
ATOM 1183 C C . MET A 1 163 ? 23.894 11.665 -25.813 1.00 54.69 163 MET A C 1
ATOM 1185 O O . MET A 1 163 ? 23.318 10.811 -25.148 1.00 54.69 163 MET A O 1
ATOM 1189 N N . LYS A 1 164 ? 24.376 12.784 -25.259 1.00 60.72 164 LYS A N 1
ATOM 1190 C CA . LYS A 1 164 ? 24.062 13.231 -23.894 1.00 60.72 164 LYS A CA 1
ATOM 1191 C C . LYS A 1 164 ? 22.654 13.835 -23.869 1.00 60.72 164 LYS A C 1
ATOM 1193 O O . LYS A 1 164 ? 22.508 15.050 -23.796 1.00 60.72 164 LYS A O 1
ATOM 1198 N N . SER A 1 165 ? 21.614 13.020 -24.002 1.00 60.94 165 SER A N 1
ATOM 1199 C CA . SER A 1 165 ? 20.259 13.468 -23.670 1.00 60.94 165 SER A CA 1
ATOM 1200 C C . SER A 1 165 ? 20.095 13.403 -22.153 1.00 60.94 165 SER A C 1
ATOM 1202 O O . SER A 1 165 ? 20.253 12.330 -21.570 1.00 60.94 165 SER A O 1
ATOM 1204 N N . ASP A 1 166 ? 19.805 14.540 -21.518 1.00 61.94 166 ASP A N 1
ATOM 1205 C CA . ASP A 1 166 ? 19.451 14.624 -20.099 1.00 61.94 166 ASP A CA 1
ATOM 1206 C C . ASP A 1 166 ? 18.155 13.837 -19.851 1.00 61.94 166 ASP A C 1
ATOM 1208 O O . ASP A 1 166 ? 17.047 14.371 -19.930 1.00 61.94 166 ASP A O 1
ATOM 1212 N N . VAL A 1 167 ? 18.283 12.542 -19.553 1.00 62.53 167 VAL A N 1
ATOM 1213 C CA . VAL A 1 167 ? 17.161 11.715 -19.104 1.00 62.53 167 VAL A CA 1
ATOM 1214 C C . VAL A 1 167 ? 16.811 12.163 -17.692 1.00 62.53 167 VAL A C 1
ATOM 1216 O O . VAL A 1 167 ? 17.335 11.680 -16.687 1.00 62.53 167 VAL A O 1
ATOM 1219 N N . LYS A 1 168 ? 15.930 13.156 -17.614 1.00 62.34 168 LYS A N 1
ATOM 1220 C CA . LYS A 1 168 ? 15.376 13.623 -16.354 1.00 62.34 168 LYS A CA 1
ATOM 1221 C C . LYS A 1 168 ? 14.392 12.564 -15.870 1.00 62.34 168 LYS A C 1
ATOM 1223 O O . LYS A 1 168 ? 13.252 12.525 -16.313 1.00 62.34 168 LYS A O 1
ATOM 1228 N N . ILE A 1 169 ? 14.851 11.684 -14.981 1.00 58.22 169 ILE A N 1
ATOM 1229 C CA . ILE A 1 169 ? 13.984 10.730 -14.283 1.00 58.22 169 ILE A CA 1
ATOM 1230 C C . ILE A 1 169 ? 13.094 11.541 -13.340 1.00 58.22 169 ILE A C 1
ATOM 1232 O O . ILE A 1 169 ? 13.419 11.744 -12.167 1.00 58.22 169 ILE A O 1
ATOM 1236 N N . ASP A 1 170 ? 11.990 12.061 -13.866 1.00 61.94 170 ASP A N 1
ATOM 1237 C CA . ASP A 1 170 ? 11.025 12.777 -13.053 1.00 61.94 170 ASP A CA 1
ATOM 1238 C C . ASP A 1 170 ? 10.282 11.763 -12.186 1.00 61.94 170 ASP A C 1
ATOM 1240 O O . ASP A 1 170 ? 9.525 10.915 -12.652 1.00 61.94 170 ASP A O 1
ATOM 1244 N N . ALA A 1 171 ? 10.484 11.868 -10.875 1.00 57.53 171 ALA A N 1
ATOM 1245 C CA . ALA A 1 171 ? 9.809 11.062 -9.861 1.00 57.53 171 ALA A CA 1
ATOM 1246 C C . ALA A 1 171 ? 8.302 11.394 -9.730 1.00 57.53 171 ALA A C 1
ATOM 1248 O O . ALA A 1 171 ? 7.667 10.995 -8.750 1.00 57.53 171 ALA A O 1
ATOM 1249 N N . GLY A 1 172 ? 7.746 12.143 -10.690 1.00 51.88 172 GLY A N 1
ATOM 1250 C CA . GLY A 1 172 ? 6.408 12.722 -10.668 1.00 51.88 172 GLY A CA 1
ATOM 1251 C C . GLY A 1 172 ? 5.291 11.688 -10.564 1.00 51.88 172 GLY A C 1
ATOM 1252 O O . GLY A 1 172 ? 4.327 11.930 -9.856 1.00 51.88 172 GLY A O 1
ATOM 1253 N N . GLY A 1 173 ? 5.443 10.493 -11.142 1.00 59.97 173 GLY A N 1
ATOM 1254 C CA . GLY A 1 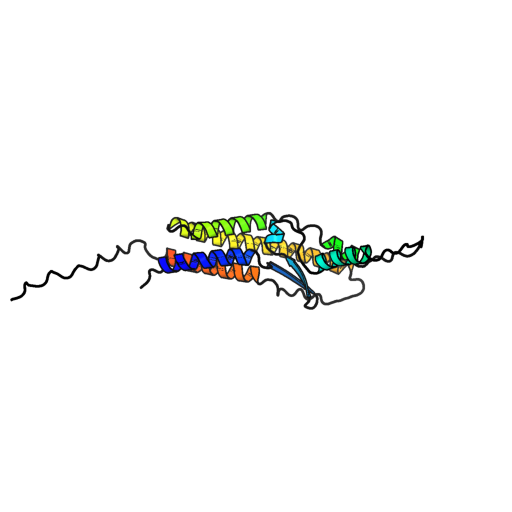173 ? 4.388 9.466 -11.159 1.00 59.97 173 GLY A CA 1
ATOM 1255 C C . GLY A 1 173 ? 4.131 8.727 -9.836 1.00 59.97 173 GLY A C 1
ATOM 1256 O O . GLY A 1 173 ? 3.321 7.809 -9.789 1.00 59.97 173 GLY A O 1
ATOM 1257 N N . ARG A 1 174 ? 4.802 9.080 -8.732 1.00 75.12 174 ARG A N 1
ATOM 1258 C CA . ARG A 1 174 ? 4.789 8.285 -7.482 1.00 75.12 174 ARG A CA 1
ATOM 1259 C C . ARG A 1 174 ? 3.602 8.565 -6.558 1.00 75.12 174 ARG A C 1
ATOM 1261 O O . ARG A 1 174 ? 3.668 8.301 -5.352 1.00 75.12 174 ARG A O 1
ATOM 1268 N N . TYR A 1 175 ? 2.518 9.117 -7.094 1.00 82.69 175 TYR A N 1
ATOM 1269 C CA . TYR A 1 175 ? 1.352 9.515 -6.310 1.00 82.69 175 TYR A CA 1
ATOM 1270 C C . TYR A 1 175 ? 0.729 8.333 -5.557 1.00 82.69 175 TYR A C 1
ATOM 1272 O O . TYR A 1 175 ? 0.357 8.504 -4.398 1.00 82.69 175 TYR A O 1
ATOM 1280 N N . GLY A 1 176 ? 0.689 7.130 -6.149 1.00 83.75 176 GLY A N 1
ATOM 1281 C CA . GLY A 1 176 ? 0.151 5.931 -5.493 1.00 83.75 176 GLY A CA 1
ATOM 1282 C C . GLY A 1 176 ? 0.909 5.552 -4.216 1.00 83.75 176 GLY A C 1
ATOM 1283 O O . GLY A 1 176 ? 0.299 5.297 -3.172 1.00 83.75 176 GLY A O 1
ATOM 1284 N N . LEU A 1 177 ? 2.246 5.608 -4.248 1.00 85.88 177 LEU A N 1
ATOM 1285 C CA . LEU A 1 177 ? 3.073 5.303 -3.078 1.00 85.88 177 LEU A CA 1
ATOM 1286 C C . LEU A 1 177 ? 2.920 6.348 -1.972 1.00 85.88 177 LEU A C 1
ATOM 1288 O O . LEU A 1 177 ? 2.736 6.002 -0.807 1.00 85.88 177 LEU A O 1
ATOM 1292 N N . TRP A 1 178 ? 3.000 7.631 -2.322 1.00 89.38 178 TRP A N 1
ATOM 1293 C CA . TRP A 1 178 ? 2.885 8.700 -1.331 1.00 89.38 178 TRP A CA 1
ATOM 1294 C C . TRP A 1 178 ? 1.497 8.725 -0.702 1.00 89.38 178 TRP A C 1
ATOM 1296 O O . TRP A 1 178 ? 1.374 8.848 0.517 1.00 89.38 178 TRP A O 1
ATOM 1306 N N . LEU A 1 179 ? 0.454 8.548 -1.513 1.00 90.62 179 LEU A N 1
ATOM 1307 C CA . LEU A 1 179 ? -0.921 8.533 -1.039 1.00 90.62 179 LEU A CA 1
ATOM 1308 C C . LEU A 1 179 ? -1.172 7.331 -0.124 1.00 90.62 179 LEU A C 1
ATOM 1310 O O . LEU A 1 179 ? -1.699 7.512 0.973 1.00 90.62 179 LEU A O 1
ATOM 1314 N N . SER A 1 180 ? -0.733 6.126 -0.506 1.00 88.88 180 SER A N 1
ATOM 1315 C CA . SER A 1 180 ? -0.837 4.945 0.364 1.00 88.88 180 SER A CA 1
ATOM 1316 C C . SER A 1 180 ? -0.023 5.103 1.655 1.00 88.88 180 SER A C 1
ATOM 1318 O O . SER A 1 180 ? -0.546 4.826 2.734 1.00 88.88 180 SER A O 1
ATOM 1320 N N . GLY A 1 181 ? 1.201 5.633 1.584 1.00 91.25 181 GLY A N 1
ATOM 1321 C CA . GLY A 1 181 ? 2.044 5.908 2.749 1.00 91.25 181 GLY A CA 1
ATOM 1322 C C . GLY A 1 181 ? 1.407 6.892 3.735 1.00 91.25 181 GLY A C 1
ATOM 1323 O O . GLY A 1 181 ? 1.300 6.595 4.926 1.00 91.25 181 GLY A O 1
ATOM 1324 N N . ILE A 1 182 ? 0.911 8.036 3.252 1.00 93.75 182 ILE A N 1
ATOM 1325 C CA . ILE A 1 182 ? 0.231 9.042 4.086 1.00 93.75 182 ILE A CA 1
ATOM 1326 C C . ILE A 1 182 ? -1.044 8.460 4.708 1.00 93.75 182 ILE A C 1
ATOM 1328 O O . ILE A 1 182 ? -1.311 8.676 5.895 1.00 93.75 182 ILE A O 1
ATOM 1332 N N . MET A 1 183 ? -1.821 7.688 3.944 1.00 93.31 183 MET A N 1
ATOM 1333 C CA . MET A 1 183 ? -3.040 7.057 4.453 1.00 93.31 183 MET A CA 1
ATOM 1334 C C . MET A 1 183 ? -2.731 6.007 5.525 1.00 93.31 183 MET A C 1
ATOM 1336 O O . MET A 1 183 ? -3.384 5.996 6.568 1.00 93.31 183 MET A O 1
ATOM 1340 N N . LEU A 1 184 ? -1.697 5.183 5.339 1.00 92.69 184 LEU A N 1
ATOM 1341 C CA . LEU A 1 184 ? -1.249 4.214 6.344 1.00 92.69 184 LEU A CA 1
ATOM 1342 C C . LEU A 1 184 ? -0.748 4.902 7.621 1.00 92.69 184 LEU A C 1
ATOM 1344 O O . LEU A 1 184 ? -1.123 4.495 8.721 1.00 92.69 184 LEU A O 1
ATOM 1348 N N . LEU A 1 185 ? 0.023 5.988 7.504 1.00 95.56 185 LEU A N 1
ATOM 1349 C CA . LEU A 1 185 ? 0.452 6.789 8.658 1.00 95.56 185 LEU A CA 1
ATOM 1350 C C . LEU A 1 185 ? -0.735 7.414 9.396 1.00 95.56 185 LEU A C 1
ATOM 1352 O O . LEU A 1 185 ? -0.774 7.416 10.629 1.00 95.56 185 LEU A O 1
ATOM 1356 N N . THR A 1 186 ? -1.734 7.888 8.654 1.00 93.94 186 THR A N 1
ATOM 1357 C CA . THR A 1 186 ? -2.982 8.397 9.230 1.00 93.94 186 THR A CA 1
ATOM 1358 C C . THR A 1 186 ? -3.705 7.288 9.994 1.00 93.94 186 THR A C 1
ATOM 1360 O O . THR A 1 186 ? -4.114 7.494 11.138 1.00 93.94 186 THR A O 1
ATOM 1363 N N . ILE A 1 187 ? -3.793 6.082 9.420 1.00 91.81 187 ILE A N 1
ATOM 1364 C CA . ILE A 1 187 ? -4.395 4.922 10.085 1.00 91.81 187 ILE A CA 1
ATOM 1365 C C . ILE A 1 187 ? -3.663 4.594 11.389 1.00 91.81 187 ILE A C 1
ATOM 1367 O O . ILE A 1 187 ? -4.308 4.429 12.426 1.00 91.81 187 ILE A O 1
ATOM 1371 N N . ILE A 1 188 ? -2.330 4.558 11.368 1.00 95.12 188 ILE A N 1
ATOM 1372 C CA . ILE A 1 188 ? -1.496 4.305 12.550 1.00 95.12 188 ILE A CA 1
ATOM 1373 C C . ILE A 1 188 ? -1.751 5.361 13.628 1.00 95.12 188 ILE A C 1
ATOM 1375 O O . ILE A 1 188 ? -2.044 5.011 14.772 1.00 95.12 188 ILE A O 1
ATOM 1379 N N . GLY A 1 189 ? -1.697 6.647 13.271 1.00 94.31 189 GLY A N 1
ATOM 1380 C CA . GLY A 1 189 ? -1.875 7.751 14.215 1.00 94.31 189 GLY A CA 1
ATOM 1381 C C . GLY A 1 189 ? -3.250 7.740 14.884 1.00 94.31 189 GLY A C 1
ATOM 1382 O O . GLY A 1 189 ? -3.360 7.860 16.108 1.00 94.31 189 GLY A O 1
ATOM 1383 N N . PHE A 1 190 ? -4.311 7.532 14.103 1.00 91.12 190 PHE A N 1
ATOM 1384 C CA . PHE A 1 190 ? -5.664 7.444 14.644 1.00 91.12 190 PHE A CA 1
ATOM 1385 C C . PHE A 1 190 ? -5.889 6.171 15.472 1.00 91.12 190 PHE A C 1
ATOM 1387 O O . PHE A 1 190 ? -6.501 6.254 16.539 1.00 91.12 190 PHE A O 1
ATOM 1394 N N . THR A 1 191 ? -5.371 5.018 15.037 1.00 90.88 191 THR A N 1
ATOM 1395 C CA . THR A 1 191 ? -5.489 3.756 15.787 1.00 90.88 191 THR A CA 1
ATOM 1396 C C . THR A 1 191 ? -4.752 3.848 17.119 1.00 90.88 191 THR A C 1
ATOM 1398 O O . THR A 1 191 ? -5.313 3.513 18.162 1.00 90.88 191 THR A O 1
ATOM 1401 N N . ALA A 1 192 ? -3.530 4.388 17.121 1.00 92.81 192 ALA A N 1
ATOM 1402 C CA . ALA A 1 192 ? -2.758 4.621 18.337 1.00 92.81 192 ALA A CA 1
ATOM 1403 C C . ALA A 1 192 ? -3.490 5.570 19.298 1.00 92.81 192 ALA A C 1
ATOM 1405 O O . ALA A 1 192 ? -3.535 5.325 20.505 1.00 92.81 192 ALA A O 1
ATOM 1406 N N . ARG A 1 193 ? -4.125 6.630 18.776 1.00 90.62 193 ARG A N 1
ATOM 1407 C CA . ARG A 1 193 ? -4.934 7.549 19.588 1.00 90.62 193 ARG A CA 1
ATOM 1408 C C . ARG A 1 193 ? -6.187 6.874 20.153 1.00 90.62 193 ARG A C 1
ATOM 1410 O O . ARG A 1 193 ? -6.519 7.129 21.306 1.00 90.62 193 ARG A O 1
ATOM 1417 N N . ALA A 1 194 ? -6.851 6.006 19.389 1.00 89.06 194 ALA A N 1
ATOM 1418 C CA . ALA A 1 194 ? -8.015 5.247 19.849 1.00 89.06 194 ALA A CA 1
ATOM 1419 C C . ALA A 1 194 ? -7.656 4.221 20.940 1.00 89.06 194 ALA A C 1
ATOM 1421 O O . ALA A 1 194 ? -8.425 4.032 21.882 1.00 89.06 194 ALA A O 1
ATOM 1422 N N . LEU A 1 195 ? -6.475 3.598 20.853 1.00 89.44 195 LEU A N 1
ATOM 1423 C CA . LEU A 1 195 ? -5.979 2.641 21.849 1.00 89.44 195 LEU A CA 1
ATOM 1424 C C . LEU A 1 195 ? -5.599 3.289 23.189 1.00 89.44 195 LEU A C 1
ATOM 1426 O O . LEU A 1 195 ? -5.589 2.595 24.204 1.00 89.44 195 LEU A O 1
ATOM 1430 N N . ARG A 1 196 ? -5.310 4.598 23.210 1.00 90.50 196 ARG A N 1
ATOM 1431 C CA . ARG A 1 196 ? -5.016 5.349 24.444 1.00 90.50 196 ARG A CA 1
ATOM 1432 C C . ARG A 1 196 ? -6.252 5.633 25.301 1.00 90.50 196 ARG A C 1
ATOM 1434 O O . ARG A 1 196 ? -6.093 6.045 26.445 1.00 90.50 196 ARG A O 1
ATOM 1441 N N . GLU A 1 197 ? -7.467 5.450 24.782 1.00 85.75 197 GLU A N 1
ATOM 1442 C CA . GLU A 1 197 ? -8.677 5.686 25.573 1.00 85.75 197 GLU A CA 1
ATOM 1443 C C . GLU A 1 197 ? -8.936 4.511 26.526 1.00 85.75 197 GLU A C 1
ATOM 1445 O O . GLU A 1 197 ? -9.126 3.388 26.040 1.00 85.75 197 GLU A O 1
ATOM 1450 N N . PRO A 1 198 ? -8.968 4.741 27.855 1.00 80.62 198 PRO A N 1
ATOM 1451 C CA . PRO A 1 198 ? -9.210 3.681 28.827 1.00 80.62 198 PRO A CA 1
ATOM 1452 C C . PRO A 1 198 ? -10.571 3.024 28.571 1.00 80.62 198 PRO A C 1
ATOM 1454 O O . PRO A 1 198 ? -11.556 3.701 28.287 1.00 80.62 198 PRO A O 1
ATOM 1457 N N . GLU A 1 199 ? -10.626 1.693 28.655 1.00 70.50 199 GLU A N 1
ATOM 1458 C CA . GLU A 1 199 ? -11.862 0.919 28.440 1.00 70.50 199 GLU A CA 1
ATOM 1459 C C . GLU A 1 199 ? -12.908 1.114 29.540 1.00 70.50 199 GLU A C 1
ATOM 1461 O O . GLU A 1 199 ? -14.073 0.803 29.327 1.00 70.50 199 GLU A O 1
ATOM 1466 N N . ASN A 1 200 ? -12.512 1.689 30.674 1.00 61.91 200 ASN A N 1
ATOM 1467 C CA . ASN A 1 200 ? -13.334 1.799 31.872 1.00 61.91 200 ASN A CA 1
ATOM 1468 C C . ASN A 1 200 ? -13.843 3.224 32.102 1.00 61.91 200 ASN A C 1
ATOM 1470 O O . ASN A 1 200 ? -13.686 3.764 33.195 1.00 61.91 200 ASN A O 1
ATOM 1474 N N . MET A 1 201 ? -14.470 3.846 31.104 1.00 65.00 201 MET A N 1
ATOM 1475 C CA . MET A 1 201 ? -15.567 4.735 31.481 1.00 65.00 201 MET A CA 1
ATOM 1476 C C . MET A 1 201 ? -16.784 3.830 31.633 1.00 65.00 201 MET A C 1
ATOM 1478 O O . MET A 1 201 ? -17.288 3.385 30.600 1.00 65.00 201 MET A O 1
ATOM 1482 N N . PRO A 1 202 ? -17.213 3.488 32.867 1.00 67.31 202 PRO A N 1
ATOM 1483 C CA . PRO A 1 202 ? -18.518 2.870 33.043 1.00 67.31 202 PRO A CA 1
ATOM 1484 C C . PRO A 1 202 ? -19.516 3.724 32.269 1.00 67.31 202 PRO A C 1
ATOM 1486 O O . PRO A 1 202 ? -19.452 4.956 32.361 1.00 67.31 202 PRO A O 1
ATOM 1489 N N . ASP A 1 203 ? -20.346 3.079 31.443 1.00 73.19 203 ASP A N 1
ATOM 1490 C CA . ASP A 1 203 ? -21.426 3.759 30.739 1.00 73.19 203 ASP A CA 1
ATOM 1491 C C . ASP A 1 203 ? -22.086 4.682 31.753 1.00 73.19 203 ASP A C 1
ATOM 1493 O O . ASP A 1 203 ? -22.478 4.227 32.833 1.00 73.19 203 ASP A O 1
ATOM 1497 N N . ALA A 1 204 ? -22.074 5.990 31.466 1.00 70.88 204 ALA A N 1
ATOM 1498 C CA . ALA A 1 204 ? -22.662 6.967 32.366 1.00 70.88 204 ALA A CA 1
ATOM 1499 C C . ALA A 1 204 ? -24.033 6.415 32.771 1.00 70.88 204 ALA A C 1
ATOM 1501 O O . ALA A 1 204 ? -24.762 5.972 31.870 1.00 70.88 204 ALA A O 1
ATOM 1502 N N . PRO A 1 205 ? -24.338 6.341 34.083 1.00 76.88 205 PRO A N 1
ATOM 1503 C CA . PRO A 1 205 ? -25.552 5.693 34.545 1.00 76.88 205 PRO A CA 1
ATOM 1504 C C . PRO A 1 205 ? -26.718 6.234 33.718 1.00 76.88 205 PRO A C 1
ATOM 1506 O O . PRO A 1 205 ? -26.726 7.441 33.430 1.00 76.88 205 PRO A O 1
ATOM 1509 N N . PRO A 1 206 ? -27.638 5.360 33.260 1.00 81.19 206 PRO A N 1
ATOM 1510 C CA . PRO A 1 206 ? -28.746 5.789 32.421 1.00 81.19 206 PRO A CA 1
ATOM 1511 C C . PRO A 1 206 ? -29.383 7.015 33.075 1.00 81.19 206 PRO A C 1
ATOM 1513 O O . PRO A 1 206 ? -29.491 7.023 34.307 1.00 81.19 206 PRO A O 1
ATOM 1516 N N . PRO A 1 207 ? -29.723 8.064 32.298 1.00 83.88 207 PRO A N 1
ATOM 1517 C CA . PRO A 1 207 ? -30.270 9.290 32.859 1.00 83.88 207 PRO A CA 1
ATOM 1518 C C . PRO A 1 207 ? -31.389 8.893 33.811 1.00 83.88 207 PRO A C 1
ATOM 1520 O O . PRO A 1 207 ? -32.340 8.231 33.389 1.00 83.88 207 PRO A O 1
ATOM 1523 N N . MET A 1 208 ? -31.212 9.190 35.103 1.00 85.75 208 MET A N 1
ATOM 1524 C CA . MET A 1 208 ? -32.214 8.836 36.096 1.00 85.75 208 MET A CA 1
ATOM 1525 C C . MET A 1 208 ? -33.518 9.467 35.630 1.00 85.75 208 MET A C 1
ATOM 1527 O O . MET A 1 208 ? -33.567 10.675 35.385 1.00 85.75 208 MET A O 1
ATOM 1531 N N . LEU A 1 209 ? -34.539 8.633 35.427 1.00 89.31 209 LEU A N 1
ATOM 1532 C CA . LEU A 1 209 ? -35.868 9.130 35.112 1.00 89.31 209 LEU A CA 1
ATOM 1533 C C . LEU A 1 209 ? -36.240 10.150 36.196 1.00 89.31 209 LEU A C 1
ATOM 1535 O O . LEU A 1 209 ? -35.985 9.881 37.377 1.00 89.31 209 LEU A O 1
ATOM 1539 N N . PRO A 1 210 ? -36.783 11.322 35.822 1.00 89.12 210 PRO A N 1
ATOM 1540 C CA . PRO A 1 210 ? -37.243 12.275 36.814 1.00 89.12 210 PRO A CA 1
ATOM 1541 C C . PRO A 1 210 ? -38.236 11.565 37.745 1.00 89.12 210 PRO A C 1
ATOM 1543 O O . PRO A 1 210 ? -39.014 10.726 37.274 1.00 89.12 210 PRO A O 1
ATOM 1546 N N . PRO A 1 211 ? -38.198 11.850 39.057 1.00 90.19 211 PRO A N 1
ATOM 1547 C CA . PRO A 1 211 ? -39.149 11.262 39.987 1.00 90.19 211 PRO A CA 1
ATOM 1548 C C . PRO A 1 211 ? -40.583 11.553 39.515 1.00 90.19 211 PRO A C 1
ATOM 1550 O O . PRO A 1 211 ? -40.822 12.613 38.924 1.00 90.19 211 PRO A O 1
ATOM 1553 N N . PRO A 1 212 ? -41.539 10.632 39.744 1.00 92.25 212 PRO A N 1
ATOM 1554 C CA . PRO A 1 212 ? -42.933 10.868 39.394 1.00 92.25 212 PRO A CA 1
ATOM 1555 C C . PRO A 1 212 ? -43.412 12.173 40.042 1.00 92.25 212 PRO A C 1
ATOM 1557 O O . PRO A 1 212 ? -43.180 12.408 41.229 1.00 92.25 212 PRO A O 1
ATOM 1560 N N . GLY A 1 213 ? -44.033 13.041 39.239 1.00 93.56 213 GLY A N 1
ATOM 1561 C CA . GLY A 1 213 ? -44.582 14.307 39.718 1.00 93.56 213 GLY A CA 1
ATOM 1562 C C . GLY A 1 213 ? -45.702 14.089 40.743 1.00 93.56 213 GLY A C 1
ATOM 1563 O O . GLY A 1 213 ? -46.327 13.023 40.746 1.00 93.56 213 GLY A O 1
ATOM 1564 N N . PRO A 1 214 ? -45.966 15.074 41.619 1.00 89.44 214 PRO A N 1
ATOM 1565 C CA . PRO A 1 214 ? -47.079 14.993 42.557 1.00 89.44 214 PRO A CA 1
ATOM 1566 C C . PRO A 1 214 ? -48.417 14.848 41.806 1.00 89.44 214 PRO A C 1
ATOM 1568 O O . PRO A 1 214 ? -48.549 15.371 40.694 1.00 89.44 214 PRO A O 1
ATOM 1571 N N . PRO A 1 215 ? -49.409 14.146 42.387 1.00 88.94 215 PRO A N 1
ATOM 1572 C CA . PRO A 1 215 ? -50.738 14.048 41.795 1.00 88.94 215 PRO A CA 1
ATOM 1573 C C . PRO A 1 215 ? -51.380 15.444 41.663 1.00 88.94 215 PRO A C 1
ATOM 1575 O O . PRO A 1 215 ? -51.110 16.311 42.499 1.00 88.94 215 PRO A O 1
ATOM 1578 N N . PRO A 1 216 ? -52.207 15.681 40.626 1.00 89.12 216 PRO A N 1
ATOM 1579 C CA . PRO A 1 216 ? -52.923 16.945 40.464 1.00 89.12 216 PRO A CA 1
ATOM 1580 C C . PRO A 1 216 ? -53.870 17.186 41.651 1.00 89.12 216 PRO A C 1
ATOM 1582 O O . PRO A 1 216 ? -54.537 16.250 42.098 1.00 89.12 216 PRO A O 1
ATOM 1585 N N . VAL A 1 217 ? -53.876 18.428 42.155 1.00 84.44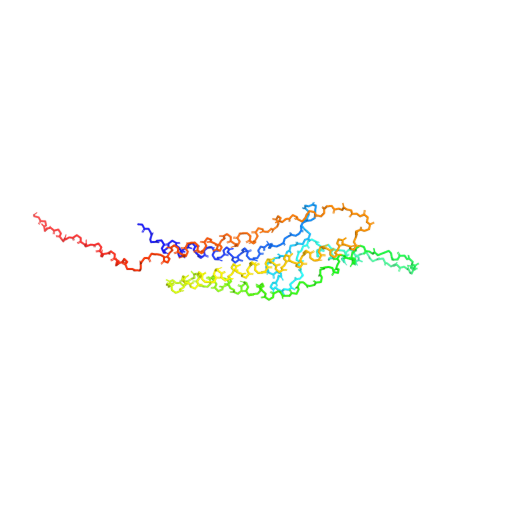 217 VAL A N 1
ATOM 1586 C CA . VAL A 1 217 ? -54.713 18.915 43.272 1.00 84.44 217 VAL A CA 1
ATOM 1587 C C . VAL A 1 217 ? -56.115 19.250 42.785 1.00 84.44 217 VAL A C 1
ATOM 1589 O O . VAL A 1 217 ? -56.209 19.882 41.708 1.00 84.44 217 VAL A O 1
#

Mean predicted aligned error: 10.25 Å

pLDDT: mean 77.87, std 14.74, range [43.75, 96.75]

Secondary structure (DSSP, 8-state):
---HHHHHHHHHHHHHHHHHHHHTSEEEEEEETTEEEEEEEHHHHHHTPPPPSHHHHHHHHHHHHHHH---------------HHHHHHGGG------HHHHHHHHHHHHHHHHHH--SHHHHHHHHHHHHHHHHHHHHHHHHHHHHHHHHHHHHHHHHTTT--------GGGTHHHHHHHHHHHHHHHHHHHHHTS-S----PPPPPPPPPPPPP-

Solvent-accessible surface area (backbone atoms only — not comparable to full-atom values): 12568 Å² total; per-residue (Å²): 130,84,56,65,61,62,52,44,60,56,51,46,45,54,50,39,51,50,39,55,58,25,45,59,31,41,42,44,32,46,25,53,93,87,44,78,62,44,40,43,26,46,54,32,36,49,70,34,39,69,62,62,45,68,60,62,51,48,58,55,47,55,63,47,60,62,66,74,58,81,68,91,74,76,96,75,91,81,80,87,67,86,60,74,64,64,72,60,57,64,77,62,60,61,52,67,59,36,67,65,47,44,51,38,50,52,36,51,53,51,28,38,57,28,46,70,44,91,46,72,68,24,50,54,50,29,42,52,33,40,54,50,36,50,53,44,52,53,52,49,48,56,54,50,55,49,53,52,50,53,52,51,51,54,55,48,65,75,52,59,90,77,63,91,70,86,76,54,74,44,72,75,41,31,55,18,47,54,51,31,50,54,48,41,51,50,50,42,56,53,46,55,57,54,68,67,54,73,86,80,66,72,76,73,74,73,79,74,74,76,76,84,75,81,78,90,130

Nearest PDB structures (foldseek):
  8d9p-assembly1_A  TM=3.381E-01  e=7.551E-01  synthetic construct
  5vju-assembly1_A  TM=3.492E-01  e=9.335E-01  synthetic construct
  8d9o-assembly1_A  TM=3.642E-01  e=1.763E+00  synthetic construct
  8otz-assembly1_DR  TM=2.181E-01  e=4.828E+00  Bos taurus

Radius of gyration: 27.92 Å; Cα contacts (8 Å, |Δi|>4): 202; chains: 1; bounding box: 84×31×98 Å

Sequence (217 aa):
MASKRKAWQRLGRYFSAIVIAAFFLPFFGVSCEGMEVVTVSGADMVGGCKPGGMISEMEKQEGRARRDVGVDEPDSTGGGGPSMSDSMGAATSNVEREPLAIVALVLIVLGFGAAWVRTRTGLIASLVLAVATIGVLVALWFKIGGALREAVDKETLGKADGMKSDVKIDAGGRYGLWLSGIMLLTIIGFTARALREPENMPDAPPPMLPPPGPPPV